Protein AF-A0A4R0I7Q0-F1 (afdb_monomer)

Organism: NCBI:txid1124744

Secondary structure (DSSP, 8-state):
---------------STTHHHHHHHSBPSSSTTSBHHHHHHHHHHHHHHHHHTT--EEE-SSSEEEE-SS---TTPPPEE-HHHHHHHHTS-TTTHHHHHHHHHHTSPPTTPPPPPPS-HHHHEEE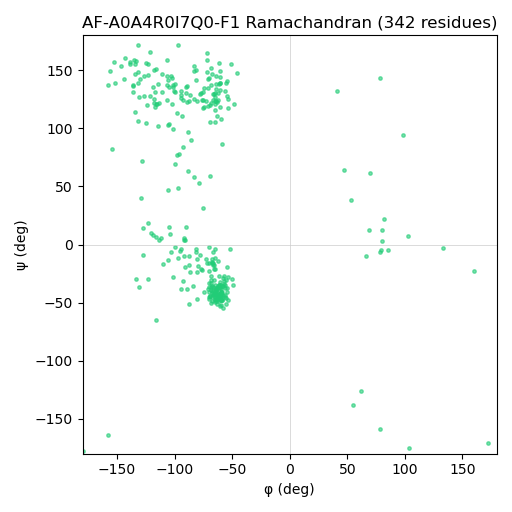EEEEGGGS-HHHHTTS-EEETTEEEEEEEE-SS-EEE---GGGGSS-HHHHHHHHHHHHHH---EEEEEE-TTSS--EEEEEESSTTTGGGGGGHHHIIIIIS---S-TT-EEEE--BTT-EEEEE--STTHHHHHHHHHHHHHHHHHHSSSB--S-EEEEETTEEEE-EE-TTSS-EE---HHHHHHHHHHHHTTS---------PPPPPP------

Radius of gyration: 29.65 Å; Cα contacts (8 Å, |Δi|>4): 522; chains: 1; bounding box: 55×83×150 Å

Structure (mmCIF, N/CA/C/O backbone):
data_AF-A0A4R0I7Q0-F1
#
_entry.id   AF-A0A4R0I7Q0-F1
#
loop_
_atom_site.group_PDB
_atom_site.id
_atom_site.type_symbol
_atom_site.label_atom_id
_atom_site.label_alt_id
_atom_site.label_comp_id
_atom_site.label_asym_id
_atom_site.label_entity_id
_atom_site.label_seq_id
_atom_site.pdbx_PDB_ins_code
_atom_site.Cartn_x
_atom_site.Cartn_y
_atom_site.Cartn_z
_atom_site.occupancy
_atom_site.B_iso_or_equiv
_atom_site.auth_seq_id
_atom_site.auth_comp_id
_atom_site.auth_asym_id
_atom_site.auth_atom_id
_atom_site.pdbx_PDB_model_num
ATOM 1 N N . MET A 1 1 ? -13.751 59.184 -65.723 1.00 34.78 1 MET A N 1
ATOM 2 C CA . MET A 1 1 ? -12.685 58.443 -66.435 1.00 34.78 1 MET A CA 1
ATOM 3 C C . MET A 1 1 ? -11.799 57.798 -65.365 1.00 34.78 1 MET A C 1
ATOM 5 O O . MET A 1 1 ? -11.251 58.547 -64.573 1.00 34.78 1 MET A O 1
ATOM 9 N N . SER A 1 2 ? -12.008 56.510 -65.036 1.00 37.97 2 SER A N 1
ATOM 10 C CA . SER A 1 2 ? -11.089 55.354 -65.264 1.00 37.97 2 SER A CA 1
ATOM 11 C C . SER A 1 2 ? -9.607 55.646 -64.983 1.00 37.97 2 SER A C 1
ATOM 13 O O . SER A 1 2 ? -9.104 56.630 -65.498 1.00 37.97 2 SER A O 1
ATOM 15 N N . ALA A 1 3 ? -8.811 54.859 -64.248 1.00 36.56 3 ALA A N 1
ATOM 16 C CA . ALA A 1 3 ? -8.830 53.453 -63.802 1.00 36.56 3 ALA A CA 1
ATOM 17 C C . ALA A 1 3 ? -8.033 53.366 -62.461 1.00 36.56 3 ALA A C 1
ATOM 19 O O . ALA A 1 3 ? -7.261 54.269 -62.172 1.00 36.56 3 ALA A O 1
ATOM 20 N N . GLY A 1 4 ? -8.161 52.412 -61.532 1.00 36.41 4 GLY A N 1
ATOM 21 C CA . GLY A 1 4 ? -8.200 50.955 -61.657 1.00 36.41 4 GLY A CA 1
ATOM 22 C C . GLY A 1 4 ? -6.818 50.343 -61.346 1.00 36.41 4 GLY A C 1
ATOM 23 O O . GLY A 1 4 ? -5.996 50.227 -62.249 1.00 36.41 4 GLY A O 1
ATOM 24 N N . LYS A 1 5 ? -6.560 49.916 -60.095 1.00 44.19 5 LYS A N 1
ATOM 25 C CA . LYS A 1 5 ? -5.578 48.857 -59.769 1.00 44.19 5 LYS A CA 1
ATOM 26 C C . LYS A 1 5 ? -5.880 48.209 -58.413 1.00 44.19 5 LYS A C 1
ATOM 28 O O . LYS A 1 5 ? -6.255 48.876 -57.458 1.00 44.19 5 LYS A O 1
ATOM 33 N N . SER A 1 6 ? -5.760 46.887 -58.397 1.00 39.38 6 SER A N 1
ATOM 34 C CA . SER A 1 6 ? -6.237 45.939 -57.388 1.00 39.38 6 SER A CA 1
ATOM 35 C C . SER A 1 6 ? -5.064 45.122 -56.819 1.00 39.38 6 SER A C 1
ATOM 37 O O . SER A 1 6 ? -4.026 45.043 -57.478 1.00 39.38 6 SER A O 1
ATOM 39 N N . ARG A 1 7 ? -5.326 44.437 -55.689 1.00 41.78 7 ARG A N 1
ATOM 40 C CA . ARG A 1 7 ? -4.542 43.379 -54.996 1.00 41.78 7 ARG A CA 1
ATOM 41 C C . ARG A 1 7 ? -3.349 43.861 -54.144 1.00 41.78 7 ARG A C 1
ATOM 43 O O . ARG A 1 7 ? -2.685 44.818 -54.497 1.00 41.78 7 ARG A O 1
ATOM 50 N N . ASP A 1 8 ? -3.029 43.271 -52.991 1.00 37.28 8 ASP A N 1
ATOM 51 C CA . ASP A 1 8 ? -3.250 41.884 -52.574 1.00 37.28 8 ASP A CA 1
ATOM 52 C C . ASP A 1 8 ? -3.295 41.729 -51.043 1.00 37.28 8 ASP A C 1
ATOM 54 O O . ASP A 1 8 ? -2.645 42.465 -50.298 1.00 37.28 8 ASP A O 1
ATOM 58 N N . GLY A 1 9 ? -4.071 40.751 -50.577 1.00 43.19 9 GLY A N 1
ATOM 59 C CA . GLY A 1 9 ? -4.228 40.433 -49.163 1.00 43.19 9 GLY A CA 1
ATOM 60 C C . GLY A 1 9 ? -3.093 39.573 -48.610 1.00 43.19 9 GLY A C 1
ATOM 61 O O . GLY A 1 9 ? -2.543 38.727 -49.304 1.00 43.19 9 GLY A O 1
ATOM 62 N N . ARG A 1 10 ? -2.806 39.729 -47.312 1.00 36.38 10 ARG A N 1
ATOM 63 C CA . ARG A 1 10 ? -2.152 38.713 -46.467 1.00 36.38 10 ARG A CA 1
ATOM 64 C C . ARG A 1 10 ? -2.541 38.930 -45.001 1.00 36.38 10 ARG A C 1
ATOM 66 O O . ARG A 1 10 ? -1.808 39.519 -44.216 1.00 36.38 10 ARG A O 1
ATOM 73 N N . ARG A 1 11 ? -3.718 38.426 -44.619 1.00 43.97 11 ARG A N 1
ATOM 74 C CA . ARG A 1 11 ? -4.006 38.039 -43.228 1.00 43.97 11 ARG A CA 1
ATOM 75 C C . ARG A 1 11 ? -3.499 36.605 -43.064 1.00 43.97 11 ARG A C 1
ATOM 77 O O . ARG A 1 11 ? -4.220 35.659 -43.359 1.00 43.97 11 ARG A O 1
ATOM 84 N N . SER A 1 12 ? -2.238 36.440 -42.669 1.00 45.25 12 SER A N 1
ATOM 85 C CA . SER A 1 12 ? -1.717 35.136 -42.257 1.00 45.25 12 SER A CA 1
ATOM 86 C C . SER A 1 12 ? -2.131 34.866 -40.811 1.00 45.25 12 SER A C 1
ATOM 88 O O . SER A 1 12 ? -1.899 35.664 -39.901 1.00 45.25 12 SER A O 1
ATOM 90 N N . GLY A 1 13 ? -2.813 33.740 -40.619 1.00 45.56 13 GLY A N 1
ATOM 91 C CA . GLY A 1 13 ? -3.299 33.285 -39.328 1.00 45.56 13 GLY A CA 1
ATOM 92 C C . GLY A 1 13 ? -2.163 33.006 -38.345 1.00 45.56 13 GLY A C 1
ATOM 93 O O . GLY A 1 13 ? -1.324 32.138 -38.564 1.00 45.56 13 GLY A O 1
ATOM 94 N N . ARG A 1 14 ? -2.199 33.690 -37.201 1.00 44.47 14 ARG A N 1
ATOM 95 C CA . ARG A 1 14 ? -1.570 33.248 -35.950 1.00 44.47 14 ARG A CA 1
ATOM 96 C C . ARG A 1 14 ? -2.650 32.598 -35.085 1.00 44.47 14 ARG A C 1
ATOM 98 O O . ARG A 1 14 ? -3.185 33.225 -34.181 1.00 44.47 14 ARG A O 1
ATOM 105 N N . GLY A 1 15 ? -3.016 31.360 -35.414 1.00 43.44 15 GLY A N 1
ATOM 106 C CA . GLY A 1 15 ? -4.022 30.588 -34.666 1.00 43.44 15 GLY A CA 1
ATOM 107 C C . GLY A 1 15 ? -3.574 29.191 -34.222 1.00 43.44 15 GLY A C 1
ATOM 108 O O . GLY A 1 15 ? -4.279 28.559 -33.447 1.00 43.44 15 GLY A O 1
ATOM 109 N N . GLY A 1 16 ? -2.414 28.699 -34.678 1.00 44.50 16 GLY A N 1
ATOM 110 C CA . GLY A 1 16 ? -2.014 27.297 -34.477 1.00 44.50 16 GLY A CA 1
ATOM 111 C C . GLY A 1 16 ? -1.203 26.989 -33.212 1.00 44.50 16 GLY A C 1
ATOM 112 O O . GLY A 1 16 ? -1.154 25.841 -32.793 1.00 44.50 16 GLY A O 1
ATOM 113 N N . SER A 1 17 ? -0.576 27.983 -32.573 1.00 51.16 17 SER A N 1
ATOM 114 C CA . SER A 1 17 ? 0.423 27.712 -31.520 1.00 51.16 17 SER A CA 1
ATOM 115 C C . SER A 1 17 ? -0.142 27.550 -30.104 1.00 51.16 17 SER A C 1
ATOM 117 O O . SER A 1 17 ? 0.571 27.039 -29.247 1.00 51.16 17 SER A O 1
ATOM 119 N N . ARG A 1 18 ? -1.377 27.991 -29.824 1.00 49.31 18 ARG A N 1
ATOM 120 C CA . ARG A 1 18 ? -1.957 27.876 -28.470 1.00 49.31 18 ARG A CA 1
ATOM 121 C C . ARG A 1 18 ? -2.503 26.474 -28.189 1.00 49.31 18 ARG A C 1
ATOM 123 O O . ARG A 1 18 ? -2.111 25.872 -27.202 1.00 49.31 18 ARG A O 1
ATOM 130 N N . ARG A 1 19 ? -3.270 25.900 -29.124 1.00 51.75 19 ARG A N 1
ATOM 131 C CA . ARG A 1 19 ? -3.904 24.577 -28.951 1.00 51.75 19 ARG A CA 1
ATOM 132 C C . ARG A 1 19 ? -2.916 23.430 -28.710 1.00 51.75 19 ARG A C 1
ATOM 134 O O . ARG A 1 19 ? -3.223 22.521 -27.958 1.00 51.75 19 ARG A O 1
ATOM 141 N N . HIS A 1 20 ? -1.731 23.475 -29.320 1.00 54.41 20 HIS A N 1
ATOM 142 C CA . HIS A 1 20 ? -0.753 22.388 -29.199 1.00 54.41 20 HIS A CA 1
ATOM 143 C C . HIS A 1 20 ? -0.009 22.381 -27.851 1.00 54.41 20 HIS A C 1
ATOM 145 O O . HIS A 1 20 ? 0.535 21.351 -27.456 1.00 54.41 20 HIS A O 1
ATOM 151 N N . ASN A 1 21 ? 0.036 23.527 -27.162 1.00 58.97 21 ASN A N 1
ATOM 152 C CA . ASN A 1 21 ? 0.696 23.661 -25.863 1.00 58.97 21 ASN A CA 1
ATOM 153 C C . ASN A 1 21 ? -0.237 23.213 -24.726 1.00 58.97 21 ASN A C 1
ATOM 155 O O . ASN A 1 21 ? 0.229 22.576 -23.787 1.00 58.97 21 ASN A O 1
ATOM 159 N N . ASP A 1 22 ? -1.543 23.475 -24.864 1.00 64.44 22 ASP A N 1
ATOM 160 C CA . ASP A 1 22 ? -2.564 23.101 -23.876 1.00 64.44 22 ASP A CA 1
ATOM 161 C C . ASP A 1 22 ? -2.675 21.570 -23.721 1.00 64.44 22 ASP A C 1
ATOM 163 O O . ASP A 1 22 ? -2.748 21.055 -22.606 1.00 64.44 22 ASP A O 1
ATOM 167 N N . ASP A 1 23 ? -2.583 20.816 -24.824 1.00 74.00 23 ASP A N 1
ATOM 168 C CA . ASP A 1 23 ? -2.617 19.345 -24.797 1.00 74.00 23 ASP A CA 1
ATOM 169 C C . ASP A 1 23 ? -1.365 18.705 -24.176 1.00 74.00 23 ASP A C 1
ATOM 171 O O . ASP A 1 23 ? -1.414 17.568 -23.711 1.00 74.00 23 ASP A O 1
ATOM 175 N N . ALA A 1 24 ? -0.234 19.412 -24.158 1.00 79.38 24 ALA A N 1
ATOM 176 C CA . ALA A 1 24 ? 1.014 18.901 -23.593 1.00 79.38 24 ALA A CA 1
ATOM 177 C C . ALA A 1 24 ? 1.050 19.025 -22.058 1.00 79.38 24 ALA A C 1
ATOM 179 O O . ALA A 1 24 ? 1.777 18.282 -21.390 1.00 79.38 24 ALA A O 1
ATOM 180 N N . ASP A 1 25 ? 0.262 19.946 -21.501 1.00 88.38 25 ASP A N 1
ATOM 181 C CA . ASP A 1 25 ? 0.220 20.237 -20.067 1.00 88.38 25 ASP A CA 1
ATOM 182 C C . ASP A 1 25 ? -0.974 19.568 -19.362 1.00 88.38 25 ASP A C 1
ATOM 184 O O . ASP A 1 25 ? -1.078 19.621 -18.138 1.00 88.38 25 ASP A O 1
ATOM 188 N N . ARG A 1 26 ? -1.830 18.855 -20.107 1.00 91.44 26 ARG A N 1
ATOM 189 C CA . ARG A 1 26 ? -2.876 17.999 -19.531 1.00 91.44 26 ARG A CA 1
ATOM 190 C C . ARG A 1 26 ? -2.276 16.772 -18.817 1.00 91.44 26 ARG A C 1
ATOM 192 O O . ARG A 1 26 ? -1.217 16.290 -19.240 1.00 91.44 26 ARG A O 1
ATOM 199 N N . PRO A 1 27 ? -2.950 16.216 -17.792 1.00 91.19 27 PRO A N 1
ATOM 200 C CA . PRO A 1 27 ? -2.540 14.968 -17.147 1.00 91.19 27 PRO A CA 1
ATOM 201 C C . PRO A 1 27 ? -2.400 13.810 -18.147 1.00 91.19 27 PRO A C 1
ATOM 203 O O . PRO A 1 27 ? -3.225 13.651 -19.049 1.00 91.19 27 PRO A O 1
ATOM 206 N N . HIS A 1 28 ? -1.357 12.993 -17.997 1.00 91.88 28 HIS A N 1
ATOM 207 C CA . HIS A 1 28 ? -1.196 11.768 -18.774 1.00 91.88 28 HIS A CA 1
ATOM 208 C C . HIS A 1 28 ? -2.233 10.732 -18.307 1.00 91.88 28 HIS A C 1
ATOM 210 O O . HIS A 1 28 ? -2.362 10.525 -17.101 1.00 91.88 28 HIS A O 1
ATOM 216 N N . PRO A 1 29 ? -2.938 10.032 -19.216 1.00 87.25 29 PRO A N 1
ATOM 217 C CA . PRO A 1 29 ? -4.042 9.139 -18.846 1.00 87.25 29 PRO A CA 1
ATOM 218 C C . PRO A 1 29 ? -3.621 7.924 -18.005 1.00 87.25 29 PRO A C 1
ATOM 220 O O . PRO A 1 29 ? -4.458 7.337 -17.332 1.00 87.25 29 PRO A O 1
ATOM 223 N N . VAL A 1 30 ? -2.338 7.543 -18.050 1.00 87.81 30 VAL A N 1
ATOM 224 C CA . VAL A 1 30 ? -1.816 6.336 -17.372 1.00 87.81 30 VAL A CA 1
ATOM 225 C C . VAL A 1 30 ? -0.674 6.621 -16.391 1.00 87.81 30 VAL A C 1
ATOM 227 O O . VAL A 1 30 ? -0.504 5.923 -15.400 1.00 87.81 30 VAL A O 1
ATOM 230 N N . LEU A 1 31 ? 0.124 7.660 -16.646 1.00 89.62 31 LEU A N 1
ATOM 231 C CA . LEU A 1 31 ? 1.366 7.934 -15.911 1.00 89.62 31 LEU A CA 1
ATOM 232 C C . LEU A 1 31 ? 1.135 9.115 -14.977 1.00 89.62 31 LEU A C 1
ATOM 234 O O . LEU A 1 31 ? 1.906 10.072 -14.945 1.00 89.62 31 LEU A O 1
ATOM 238 N N . THR A 1 32 ? 0.017 9.063 -14.261 1.00 88.12 32 THR A N 1
ATOM 239 C CA . THR A 1 32 ? -0.317 10.060 -13.254 1.00 88.12 32 THR A CA 1
ATOM 240 C C . THR A 1 32 ? 0.718 10.014 -12.120 1.00 88.12 32 THR A C 1
ATOM 242 O O . THR A 1 32 ? 1.274 8.949 -11.828 1.00 88.12 32 THR A O 1
ATOM 245 N N . PRO A 1 33 ? 1.052 11.170 -11.518 1.00 90.06 33 PRO A N 1
ATOM 246 C CA . PRO A 1 33 ? 0.450 12.498 -11.707 1.00 90.06 33 PRO A CA 1
ATOM 247 C C . PRO A 1 33 ? 1.102 13.355 -12.819 1.00 90.06 33 PRO A C 1
ATOM 249 O O . PRO A 1 33 ? 0.895 14.566 -12.864 1.00 90.06 33 PRO A O 1
ATOM 252 N N . LEU A 1 34 ? 1.913 12.779 -13.714 1.00 93.12 34 LEU A N 1
ATOM 253 C CA . LEU A 1 34 ? 2.633 13.555 -14.730 1.00 93.12 34 LEU A CA 1
ATOM 254 C C . LEU A 1 34 ? 1.709 14.100 -15.825 1.00 93.12 34 LEU A C 1
ATOM 256 O O . LEU A 1 34 ? 0.744 13.452 -16.226 1.00 93.12 34 LEU A O 1
ATOM 260 N N . THR A 1 35 ? 2.057 15.260 -16.385 1.00 94.75 35 THR A N 1
ATOM 261 C CA . THR A 1 35 ? 1.480 15.742 -17.650 1.00 94.75 35 THR A CA 1
ATOM 262 C C . THR A 1 35 ? 1.987 14.931 -18.843 1.00 94.75 35 THR A C 1
ATOM 264 O O . THR A 1 35 ? 3.016 14.259 -18.750 1.00 94.75 35 THR A O 1
ATOM 267 N N . VAL A 1 36 ? 1.331 15.034 -20.003 1.00 93.88 36 VAL A N 1
ATOM 268 C CA . VAL A 1 36 ? 1.789 14.380 -21.247 1.00 93.88 36 VAL A CA 1
ATOM 269 C C . VAL A 1 36 ? 3.247 14.739 -21.566 1.00 93.88 36 VAL A C 1
ATOM 271 O O . VAL A 1 36 ? 4.080 13.858 -21.761 1.00 93.88 36 VAL A O 1
ATOM 274 N N . ARG A 1 37 ? 3.611 16.025 -21.499 1.00 94.38 37 ARG A N 1
ATOM 275 C CA . ARG A 1 37 ? 4.988 16.495 -21.744 1.00 94.38 37 ARG A CA 1
ATOM 276 C C . ARG A 1 37 ? 6.000 15.920 -20.752 1.00 94.38 37 ARG A C 1
ATOM 278 O O . ARG A 1 37 ? 7.163 15.684 -21.096 1.00 94.38 37 ARG A O 1
ATOM 285 N N . GLN A 1 38 ? 5.594 15.784 -19.493 1.00 95.19 38 GLN A N 1
ATOM 286 C CA . GLN A 1 38 ? 6.419 15.207 -18.438 1.00 95.19 38 GLN A CA 1
ATOM 287 C C . GLN A 1 38 ? 6.605 13.700 -18.649 1.00 95.19 38 GLN A C 1
ATOM 289 O O . GLN A 1 38 ? 7.741 13.227 -18.593 1.00 95.19 38 GLN A O 1
ATOM 294 N N . ALA A 1 39 ? 5.529 12.980 -18.968 1.00 95.12 39 ALA A N 1
ATOM 295 C CA . ALA A 1 39 ? 5.546 11.558 -19.289 1.00 95.12 39 ALA A CA 1
ATOM 296 C C . ALA A 1 39 ? 6.448 11.261 -20.497 1.00 95.12 39 ALA A C 1
ATOM 298 O O . ALA A 1 39 ? 7.352 10.438 -20.384 1.00 95.12 39 ALA A O 1
ATOM 299 N N . ASP A 1 40 ? 6.326 12.013 -21.594 1.00 94.81 40 ASP A N 1
ATOM 300 C CA . ASP A 1 40 ? 7.185 11.863 -22.779 1.00 94.81 40 ASP A CA 1
ATOM 301 C C . ASP A 1 40 ? 8.677 12.001 -22.447 1.00 94.81 40 ASP A C 1
ATOM 303 O O . ASP A 1 40 ? 9.543 11.326 -23.009 1.00 94.81 40 ASP A O 1
ATOM 307 N N . ARG A 1 41 ? 9.009 12.915 -21.529 1.00 95.31 41 ARG A N 1
ATOM 308 C CA . ARG A 1 41 ? 10.387 13.092 -21.064 1.00 95.31 41 ARG A CA 1
ATOM 309 C C . ARG A 1 41 ? 10.843 11.905 -20.225 1.00 95.31 41 ARG A C 1
ATOM 311 O O . ARG A 1 41 ? 11.978 11.468 -20.406 1.00 95.31 41 ARG A O 1
ATOM 318 N N . LEU A 1 42 ? 10.002 11.435 -19.306 1.00 96.44 42 LEU A N 1
ATOM 319 C CA . LEU A 1 42 ? 10.297 10.266 -18.485 1.00 96.44 42 LEU A CA 1
ATOM 320 C C . LEU A 1 42 ? 10.540 9.038 -19.365 1.00 96.44 42 LEU A C 1
ATOM 322 O O . LEU A 1 42 ? 11.561 8.381 -19.195 1.00 96.44 42 LEU A O 1
ATOM 326 N N . VAL A 1 43 ? 9.662 8.792 -20.340 1.00 95.94 43 VAL A N 1
ATOM 327 C CA . VAL A 1 43 ? 9.773 7.689 -21.301 1.00 95.94 43 VAL A CA 1
ATOM 328 C C . VAL A 1 43 ? 11.110 7.739 -22.035 1.00 95.94 43 VAL A C 1
ATOM 330 O O . VAL A 1 43 ? 11.856 6.768 -21.990 1.00 95.94 43 VAL A O 1
ATOM 333 N 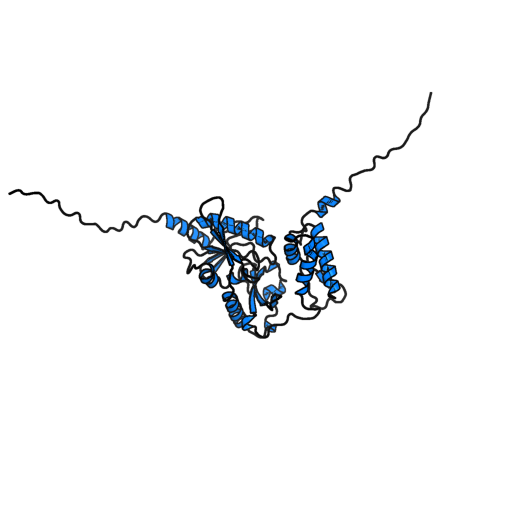N . ARG A 1 44 ? 11.488 8.891 -22.609 1.00 96.00 44 ARG A N 1
ATOM 334 C CA . ARG A 1 44 ? 12.787 9.029 -23.295 1.00 96.00 44 ARG A CA 1
ATOM 335 C C . ARG A 1 44 ? 13.985 8.758 -22.383 1.00 96.00 44 ARG A C 1
ATOM 337 O O . ARG A 1 44 ? 14.974 8.184 -22.829 1.00 96.00 44 ARG A O 1
ATOM 344 N N . LEU A 1 45 ? 13.928 9.195 -21.122 1.00 96.56 45 LEU A N 1
ATOM 345 C CA . LEU A 1 45 ? 14.988 8.906 -20.151 1.00 96.56 45 LEU A CA 1
ATOM 346 C C . LEU A 1 45 ? 15.045 7.413 -19.820 1.00 96.56 45 LEU A C 1
ATOM 348 O O . LEU A 1 45 ? 16.135 6.851 -19.764 1.00 96.56 45 LEU A O 1
ATOM 352 N N . ALA A 1 46 ? 13.888 6.788 -19.612 1.00 95.25 46 ALA A N 1
ATOM 353 C CA . ALA A 1 46 ? 13.777 5.377 -19.283 1.00 95.25 46 ALA A CA 1
ATOM 354 C C . ALA A 1 46 ? 14.294 4.499 -20.432 1.00 95.25 46 ALA A C 1
ATOM 356 O O . ALA A 1 46 ? 15.159 3.662 -20.198 1.00 95.25 46 ALA A O 1
ATOM 357 N N . GLU A 1 47 ? 13.865 4.760 -21.670 1.00 94.69 47 GLU A N 1
ATOM 358 C CA . GLU A 1 47 ? 14.333 4.053 -22.871 1.00 94.69 47 GLU A CA 1
ATOM 359 C C . GLU A 1 47 ? 15.848 4.178 -23.079 1.00 94.69 47 GLU A C 1
ATOM 361 O O . GLU A 1 47 ? 16.506 3.195 -23.414 1.00 94.69 47 GLU A O 1
ATOM 366 N N . ALA A 1 48 ? 16.422 5.361 -22.837 1.00 94.62 48 ALA A N 1
ATOM 367 C CA . ALA A 1 48 ? 17.869 5.549 -22.915 1.00 94.62 48 ALA A CA 1
ATOM 368 C C . ALA A 1 48 ? 18.613 4.707 -21.863 1.00 94.62 48 ALA A C 1
ATOM 370 O O . ALA A 1 48 ? 19.575 4.022 -22.197 1.00 94.62 48 ALA A O 1
ATOM 371 N N . VAL A 1 49 ? 18.148 4.711 -20.609 1.00 94.06 49 VAL A N 1
ATOM 372 C CA . VAL A 1 49 ? 18.792 3.972 -19.508 1.00 94.06 49 VAL A CA 1
ATOM 373 C C . VAL A 1 49 ? 18.689 2.458 -19.694 1.00 94.06 49 VAL A C 1
ATOM 375 O O . VAL A 1 49 ? 19.668 1.750 -19.464 1.00 94.06 49 VAL A O 1
ATOM 378 N N . VAL A 1 50 ? 17.537 1.933 -20.120 1.00 90.38 50 VAL A N 1
ATOM 379 C CA . VAL A 1 50 ? 17.397 0.487 -20.367 1.00 90.38 50 VAL A CA 1
ATOM 380 C C . VAL A 1 50 ? 18.231 0.043 -21.571 1.00 90.38 50 VAL A C 1
ATOM 382 O O . VAL A 1 50 ? 18.854 -1.015 -21.507 1.00 90.38 50 VAL A O 1
ATOM 385 N N . ALA A 1 51 ? 18.336 0.873 -22.618 1.00 90.19 51 ALA A N 1
ATOM 386 C CA . ALA A 1 51 ? 19.196 0.601 -23.768 1.00 90.19 51 ALA A CA 1
ATOM 387 C C . ALA A 1 51 ? 20.689 0.607 -23.393 1.00 90.19 51 ALA A C 1
ATOM 389 O O . ALA A 1 51 ? 21.412 -0.302 -23.792 1.00 90.19 51 ALA A O 1
ATOM 390 N N . GLU A 1 52 ? 21.141 1.568 -22.575 1.00 90.94 52 GLU A N 1
ATOM 391 C CA . GLU A 1 52 ? 22.507 1.601 -22.017 1.00 90.94 52 GLU A CA 1
ATOM 392 C C . GLU A 1 52 ? 22.825 0.329 -21.199 1.00 90.94 52 GLU A C 1
ATOM 394 O O . GLU A 1 52 ? 23.974 -0.105 -21.150 1.00 90.94 52 GLU A O 1
ATOM 399 N N . ARG A 1 53 ? 21.808 -0.304 -20.597 1.00 87.25 53 ARG A N 1
ATOM 400 C CA . ARG A 1 53 ? 21.925 -1.562 -19.835 1.00 87.25 53 ARG A CA 1
ATOM 401 C C . ARG A 1 53 ? 21.692 -2.830 -20.669 1.00 87.25 53 ARG A C 1
ATOM 403 O O . ARG A 1 53 ? 21.659 -3.918 -20.103 1.00 87.25 53 ARG A O 1
ATOM 410 N N . GLY A 1 54 ? 21.529 -2.708 -21.987 1.00 86.38 54 GLY A N 1
ATOM 411 C CA . GLY A 1 54 ? 21.375 -3.846 -22.900 1.00 86.38 54 GLY A CA 1
ATOM 412 C C . GLY A 1 54 ? 19.971 -4.457 -22.959 1.00 86.38 54 GLY A C 1
ATOM 413 O O . GLY A 1 54 ? 19.805 -5.534 -23.524 1.00 86.38 54 GLY A O 1
ATOM 414 N N . PHE A 1 55 ? 18.950 -3.793 -22.411 1.00 84.38 55 PHE A N 1
ATOM 415 C CA . PHE A 1 55 ? 17.564 -4.253 -22.503 1.00 84.38 55 PHE A CA 1
ATOM 416 C C . PHE A 1 55 ? 16.894 -3.731 -23.788 1.00 84.38 55 PHE A C 1
ATOM 418 O O . PHE A 1 55 ? 16.805 -2.512 -23.979 1.00 84.38 55 PHE A O 1
ATOM 425 N N . PRO A 1 56 ? 16.350 -4.606 -24.655 1.00 85.00 56 PRO A N 1
ATOM 426 C CA . PRO A 1 56 ? 15.651 -4.207 -25.876 1.00 85.00 56 PRO A CA 1
ATOM 427 C C . PRO A 1 56 ? 14.187 -3.834 -25.583 1.00 85.00 56 PRO A C 1
ATOM 429 O O . PRO A 1 56 ? 13.263 -4.449 -26.117 1.00 85.00 56 PRO A O 1
ATOM 432 N N . LEU A 1 57 ? 13.968 -2.854 -24.699 1.00 88.31 57 LEU A N 1
ATOM 433 C CA . LEU A 1 57 ? 12.628 -2.427 -24.287 1.00 88.31 57 LEU A CA 1
ATOM 434 C C . LEU A 1 57 ? 12.214 -1.105 -24.956 1.00 88.31 57 LEU A C 1
ATOM 436 O O . LEU A 1 57 ? 13.040 -0.206 -25.162 1.00 88.31 57 LEU A O 1
ATOM 440 N N . ARG A 1 58 ? 10.922 -0.971 -25.265 1.00 90.62 58 ARG A N 1
ATOM 441 C CA . ARG A 1 58 ? 10.280 0.263 -25.745 1.00 90.62 58 ARG A CA 1
ATOM 442 C C . ARG A 1 58 ? 8.973 0.515 -25.025 1.00 90.62 58 ARG A C 1
ATOM 444 O O . ARG A 1 58 ? 8.343 -0.414 -24.530 1.00 90.62 58 ARG A O 1
ATOM 451 N N . TYR A 1 59 ? 8.577 1.778 -24.977 1.00 91.25 59 TYR A N 1
ATOM 452 C CA . TYR A 1 59 ? 7.313 2.165 -24.374 1.00 91.25 59 TYR A CA 1
ATOM 453 C C . TYR A 1 59 ? 6.119 1.634 -25.170 1.00 91.25 59 TYR A C 1
ATOM 455 O O . TYR A 1 59 ? 6.033 1.820 -26.382 1.00 91.25 59 TYR A O 1
ATOM 463 N N . ASP A 1 60 ? 5.190 0.991 -24.470 1.00 87.56 60 ASP A N 1
ATOM 464 C CA . ASP A 1 60 ? 3.985 0.380 -25.038 1.00 87.56 60 ASP A CA 1
ATOM 465 C C . ASP A 1 60 ? 2.838 1.379 -25.281 1.00 87.56 60 ASP A C 1
ATOM 467 O O . ASP A 1 60 ? 1.807 1.019 -25.844 1.00 87.56 60 ASP A O 1
ATOM 471 N N . GLY A 1 61 ? 2.991 2.635 -24.845 1.00 85.56 61 GLY A N 1
ATOM 472 C CA . GLY A 1 61 ? 1.918 3.635 -24.869 1.00 85.56 61 GLY A CA 1
ATOM 473 C C . GLY A 1 61 ? 0.899 3.489 -23.731 1.00 85.56 61 GLY A C 1
ATOM 474 O O . GLY A 1 61 ? 0.046 4.360 -23.564 1.00 85.56 61 GLY A O 1
ATOM 475 N N . ALA A 1 62 ? 1.009 2.429 -22.933 1.00 83.31 62 ALA A N 1
ATOM 476 C CA . ALA A 1 62 ? 0.070 2.001 -21.901 1.00 83.31 62 ALA A CA 1
ATOM 477 C C . ALA A 1 62 ? 0.719 1.892 -20.507 1.00 83.31 62 ALA A C 1
ATOM 479 O O . ALA A 1 62 ? 0.142 1.308 -19.594 1.00 83.31 62 ALA A O 1
ATOM 480 N N . GLY A 1 63 ? 1.879 2.526 -20.311 1.00 84.75 63 GLY A N 1
ATOM 481 C CA . GLY A 1 63 ? 2.479 2.731 -18.994 1.00 84.75 63 GLY A CA 1
ATOM 482 C C . GLY A 1 63 ? 3.648 1.808 -18.649 1.00 84.75 63 GLY A C 1
ATOM 483 O O . GLY A 1 63 ? 4.126 1.872 -17.514 1.00 84.75 63 GLY A O 1
ATOM 484 N N . ALA A 1 64 ? 4.149 1.002 -19.587 1.00 87.44 64 ALA A N 1
ATOM 485 C CA . ALA A 1 64 ? 5.284 0.112 -19.361 1.00 87.44 64 ALA A CA 1
ATOM 486 C C . ALA A 1 64 ? 6.308 0.143 -20.506 1.00 87.44 64 ALA A C 1
ATOM 488 O O . ALA A 1 64 ? 6.025 0.531 -21.638 1.00 87.44 64 ALA A O 1
ATOM 489 N N . LEU A 1 65 ? 7.537 -0.269 -20.195 1.00 87.50 65 LEU A N 1
ATOM 490 C CA . LEU A 1 65 ? 8.522 -0.646 -21.201 1.00 87.50 65 LEU A CA 1
ATOM 491 C C . LEU A 1 65 ? 8.429 -2.156 -21.441 1.00 87.50 65 LEU A C 1
ATOM 493 O O . LEU A 1 65 ? 8.565 -2.936 -20.498 1.00 87.50 65 LEU A O 1
ATOM 497 N N . VAL A 1 66 ? 8.221 -2.555 -22.693 1.00 86.44 66 VAL A N 1
ATOM 498 C CA . VAL A 1 66 ? 8.043 -3.947 -23.126 1.00 86.44 66 VAL A CA 1
ATOM 499 C C . VAL A 1 66 ? 9.076 -4.327 -24.181 1.00 86.44 66 VAL A C 1
ATOM 501 O O . VAL A 1 66 ? 9.613 -3.468 -24.881 1.00 86.44 66 VAL A O 1
ATOM 504 N N . ALA A 1 67 ? 9.372 -5.619 -24.291 1.00 83.00 67 ALA A N 1
ATOM 505 C CA . ALA A 1 67 ? 10.332 -6.143 -25.255 1.00 83.00 67 ALA A CA 1
ATOM 506 C C . ALA A 1 67 ? 9.911 -5.873 -26.702 1.00 83.00 67 ALA A C 1
ATOM 508 O O . ALA A 1 67 ? 8.751 -6.065 -27.064 1.00 83.00 67 ALA A O 1
ATOM 509 N N . THR A 1 68 ? 10.866 -5.482 -27.545 1.00 74.12 68 THR A N 1
ATOM 510 C CA . THR A 1 68 ? 10.648 -5.330 -28.991 1.00 74.12 68 THR A CA 1
ATOM 511 C C . THR A 1 68 ? 11.304 -6.444 -29.805 1.00 74.12 68 THR A C 1
ATOM 513 O O . THR A 1 68 ? 12.471 -6.756 -29.577 1.00 74.12 68 THR A O 1
ATOM 516 N N . GLY A 1 69 ? 10.582 -6.964 -30.807 1.00 63.72 69 GLY A N 1
ATOM 517 C CA . GLY A 1 69 ? 11.061 -7.947 -31.795 1.00 63.72 69 GLY A CA 1
ATOM 518 C C . GLY A 1 69 ? 10.581 -9.387 -31.554 1.00 63.72 69 GLY A C 1
ATOM 519 O O . GLY A 1 69 ? 9.820 -9.642 -30.624 1.00 63.72 69 GLY A O 1
ATOM 520 N N . ASP A 1 70 ? 11.073 -10.330 -32.372 1.00 51.12 70 ASP A N 1
ATOM 521 C CA . ASP A 1 70 ? 10.806 -11.785 -32.270 1.00 51.12 70 ASP A CA 1
ATOM 522 C C . ASP A 1 70 ? 11.367 -12.421 -30.983 1.00 51.12 70 ASP A C 1
ATOM 524 O O . ASP A 1 70 ? 11.130 -13.589 -30.685 1.00 51.12 70 ASP A O 1
ATOM 528 N N . CYS A 1 71 ? 12.069 -11.632 -30.168 1.00 46.47 71 CYS A N 1
ATOM 529 C CA . CYS A 1 71 ? 12.511 -11.980 -28.825 1.00 46.47 71 CYS A CA 1
ATOM 530 C C . CYS A 1 71 ? 11.369 -11.937 -27.796 1.00 46.47 71 CYS A C 1
ATOM 532 O O . CYS A 1 71 ? 11.634 -11.671 -26.625 1.00 46.47 71 CYS A O 1
ATOM 534 N N . GLN A 1 72 ? 10.118 -12.228 -28.186 1.00 45.47 72 GLN A N 1
ATOM 535 C CA . GLN A 1 72 ? 9.054 -12.594 -27.242 1.00 45.47 72 GLN A CA 1
ATOM 536 C C . GLN A 1 72 ? 9.351 -13.975 -26.642 1.00 45.47 72 GLN A C 1
ATOM 538 O O . GLN A 1 72 ? 8.592 -14.935 -26.760 1.00 45.47 72 GLN A O 1
ATOM 543 N N . VAL A 1 73 ? 10.505 -14.087 -25.991 1.00 45.69 73 VAL A N 1
ATOM 544 C CA . VAL 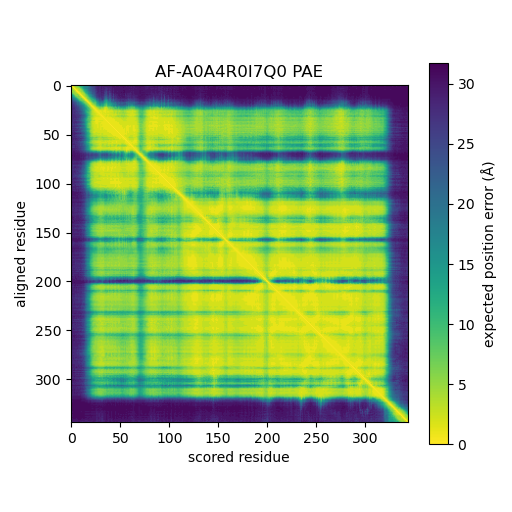A 1 73 ? 10.748 -15.132 -25.015 1.00 45.69 73 VAL A CA 1
ATOM 545 C C . VAL A 1 73 ? 9.728 -14.878 -23.914 1.00 45.69 73 VAL A C 1
ATOM 547 O O . VAL A 1 73 ? 9.595 -13.741 -23.452 1.00 45.69 73 VAL A O 1
ATOM 550 N N . LYS A 1 74 ? 9.007 -15.933 -23.524 1.00 45.00 74 LYS A N 1
ATOM 551 C CA . LYS A 1 74 ? 7.895 -15.943 -22.556 1.00 45.00 74 LYS A CA 1
ATOM 552 C C . LYS A 1 74 ? 8.184 -15.290 -21.190 1.00 45.00 74 LYS A C 1
ATOM 554 O O . LYS A 1 74 ? 7.258 -15.152 -20.407 1.00 45.00 74 LYS A O 1
ATOM 559 N N . ASP A 1 75 ? 9.414 -14.837 -20.957 1.00 52.81 75 ASP A N 1
ATOM 560 C CA . ASP A 1 75 ? 9.917 -14.294 -19.697 1.00 52.81 75 ASP A CA 1
ATOM 561 C C . ASP A 1 75 ? 10.572 -12.904 -19.844 1.00 52.81 75 ASP A C 1
ATOM 563 O O . ASP A 1 75 ? 11.303 -12.470 -18.953 1.00 52.81 75 ASP A O 1
ATOM 567 N N . THR A 1 76 ? 10.388 -12.190 -20.966 1.00 54.19 76 THR A N 1
ATOM 568 C CA . THR A 1 76 ? 11.046 -10.878 -21.114 1.00 54.19 76 THR A CA 1
ATOM 569 C C . THR A 1 76 ? 10.387 -9.849 -20.187 1.00 54.19 76 THR A C 1
ATOM 571 O O . THR A 1 76 ? 9.192 -9.585 -20.336 1.00 54.19 76 THR A O 1
ATOM 574 N N . PRO A 1 77 ? 11.129 -9.250 -19.237 1.00 60.78 77 PRO A N 1
ATOM 575 C CA . PRO A 1 77 ? 10.533 -8.447 -18.179 1.00 60.78 77 PRO A CA 1
ATOM 576 C C . PRO A 1 77 ? 9.888 -7.177 -18.741 1.00 60.78 77 PRO A C 1
ATOM 578 O O . PRO A 1 77 ? 10.550 -6.365 -19.387 1.00 60.78 77 PRO A O 1
ATOM 581 N N . SER A 1 78 ? 8.602 -6.978 -18.448 1.00 71.06 78 SER A N 1
ATOM 582 C CA . SER A 1 78 ? 7.955 -5.675 -18.585 1.00 71.06 78 SER A CA 1
ATOM 583 C C . SER A 1 78 ? 8.346 -4.789 -17.405 1.00 71.06 78 SER A C 1
ATOM 585 O O . SER A 1 78 ? 8.203 -5.198 -16.250 1.00 71.06 78 SER A O 1
ATOM 587 N N . ALA A 1 79 ? 8.796 -3.564 -17.668 1.00 78.56 79 ALA A N 1
ATOM 588 C CA . ALA A 1 79 ? 9.109 -2.599 -16.619 1.00 78.56 79 ALA A CA 1
ATOM 589 C C . ALA A 1 79 ? 8.026 -1.517 -16.547 1.00 78.56 79 ALA A C 1
ATOM 591 O O . ALA A 1 79 ? 7.976 -0.609 -17.379 1.00 78.56 79 ALA A O 1
ATOM 592 N N . GLY A 1 80 ? 7.146 -1.616 -15.549 1.00 83.50 80 GLY A N 1
ATOM 593 C CA . GLY A 1 80 ? 6.084 -0.637 -15.322 1.00 83.50 80 GLY A CA 1
ATOM 594 C C . GLY A 1 80 ? 6.638 0.733 -14.918 1.00 83.50 80 GLY A C 1
ATOM 595 O O . GLY A 1 80 ? 7.416 0.848 -13.972 1.00 83.50 80 GLY A O 1
ATOM 596 N N . LEU A 1 81 ? 6.198 1.793 -15.596 1.00 89.62 81 LEU A N 1
ATOM 597 C CA . LEU A 1 81 ? 6.666 3.163 -15.363 1.00 89.62 81 LEU A CA 1
ATOM 598 C C . LEU A 1 81 ? 5.819 3.934 -14.346 1.00 89.62 81 LEU A C 1
ATOM 600 O O . LEU A 1 81 ? 6.233 5.005 -13.914 1.00 89.62 81 LEU A O 1
ATOM 604 N N . ALA A 1 82 ? 4.665 3.412 -13.922 1.00 88.38 82 ALA A N 1
ATOM 605 C CA . ALA A 1 82 ? 3.751 4.124 -13.024 1.00 88.38 82 ALA A CA 1
ATOM 606 C C . ALA A 1 82 ? 4.394 4.499 -11.673 1.00 88.38 82 ALA A C 1
ATOM 608 O O . ALA A 1 82 ? 4.231 5.616 -11.188 1.00 88.38 82 ALA A O 1
ATOM 609 N N . ASN A 1 83 ? 5.176 3.596 -11.071 1.00 87.81 83 ASN A N 1
ATOM 610 C CA . ASN A 1 83 ? 5.900 3.906 -9.833 1.00 87.81 83 ASN A CA 1
ATOM 611 C C . ASN A 1 83 ? 6.991 4.950 -10.064 1.00 87.81 83 ASN A C 1
ATOM 613 O O . ASN A 1 83 ? 7.144 5.861 -9.257 1.00 87.81 83 ASN A O 1
ATOM 617 N N . LEU A 1 84 ? 7.708 4.849 -11.184 1.00 90.62 84 LEU A N 1
ATOM 618 C CA . LEU A 1 84 ? 8.742 5.811 -11.537 1.00 90.62 84 LEU A CA 1
ATOM 619 C C . LEU A 1 84 ? 8.146 7.197 -11.823 1.00 90.62 84 LEU A C 1
ATOM 621 O O . LEU A 1 84 ? 8.735 8.194 -11.419 1.00 90.62 84 LEU A O 1
ATOM 625 N N . ALA A 1 85 ? 6.963 7.268 -12.441 1.00 92.69 85 ALA A N 1
ATOM 626 C CA . ALA A 1 85 ? 6.222 8.505 -12.679 1.00 92.69 85 ALA A CA 1
ATOM 627 C C . ALA A 1 85 ? 5.878 9.231 -11.370 1.00 92.69 85 ALA A C 1
ATOM 629 O O . ALA A 1 85 ? 6.172 10.420 -11.241 1.00 92.69 85 ALA A O 1
ATOM 630 N N . ARG A 1 86 ? 5.355 8.498 -10.380 1.00 92.38 86 ARG A N 1
ATOM 631 C CA . ARG A 1 86 ? 5.111 9.005 -9.019 1.00 92.38 86 ARG A CA 1
ATOM 632 C C . ARG A 1 86 ? 6.392 9.401 -8.289 1.00 92.38 86 ARG A C 1
ATOM 634 O O . ARG A 1 86 ? 6.427 10.400 -7.589 1.00 92.38 86 ARG A O 1
ATOM 641 N N . THR A 1 87 ? 7.482 8.656 -8.475 1.00 91.56 87 THR A N 1
ATOM 642 C CA . THR A 1 87 ? 8.772 9.029 -7.879 1.00 91.56 87 THR A CA 1
ATOM 643 C C . THR A 1 87 ? 9.295 10.342 -8.455 1.00 91.56 87 THR A C 1
ATOM 645 O O . THR A 1 87 ? 9.709 11.215 -7.702 1.00 91.56 87 THR A O 1
ATOM 648 N N . VAL A 1 88 ? 9.296 10.511 -9.782 1.00 94.50 88 VAL A N 1
ATOM 649 C CA . VAL A 1 88 ? 9.884 11.708 -10.403 1.00 94.50 88 VAL A CA 1
ATOM 650 C C . VAL A 1 88 ? 8.991 12.944 -10.303 1.00 94.50 88 VAL A C 1
ATOM 652 O O . VAL A 1 88 ? 9.516 14.054 -10.394 1.00 94.50 88 VAL A O 1
ATOM 655 N N . SER A 1 89 ? 7.678 12.793 -10.095 1.00 92.81 89 SER A N 1
ATOM 656 C CA . SER A 1 89 ? 6.762 13.931 -9.934 1.00 92.81 89 SER A CA 1
ATOM 657 C C . SER A 1 89 ? 7.112 14.796 -8.720 1.00 92.81 89 SER A C 1
ATOM 659 O O . SER A 1 89 ? 7.014 16.019 -8.804 1.00 92.81 89 SER A O 1
ATOM 661 N N . GLY A 1 90 ? 7.593 14.179 -7.637 1.00 89.62 90 GLY A N 1
ATOM 662 C CA . GLY A 1 90 ? 8.053 14.870 -6.429 1.00 89.62 90 GLY A CA 1
ATOM 663 C C . GLY A 1 90 ? 9.482 15.419 -6.505 1.00 89.62 90 GLY A C 1
ATOM 664 O O . GLY A 1 90 ? 9.937 16.063 -5.563 1.00 89.62 90 GLY A O 1
ATOM 665 N N . LEU A 1 91 ? 10.216 15.177 -7.598 1.00 92.88 91 LEU A N 1
ATOM 666 C CA . LEU A 1 91 ? 11.632 15.536 -7.709 1.00 92.88 91 LEU A CA 1
ATOM 667 C C . LEU A 1 91 ? 11.870 16.746 -8.623 1.00 92.88 91 LEU A C 1
ATOM 669 O O . LEU A 1 91 ? 11.255 16.857 -9.693 1.00 92.88 91 LEU A O 1
ATOM 673 N N . PRO A 1 92 ? 12.862 17.604 -8.302 1.00 93.62 92 PRO A N 1
ATOM 674 C CA . PRO A 1 92 ? 13.366 18.596 -9.239 1.00 93.62 92 PRO A CA 1
ATOM 675 C C . PRO A 1 92 ? 13.796 17.947 -10.556 1.00 93.62 92 PRO A C 1
ATOM 677 O O . PRO A 1 92 ? 14.428 16.888 -10.585 1.00 93.62 92 PRO A O 1
ATOM 680 N N . ARG A 1 93 ? 13.513 18.618 -11.675 1.00 91.94 93 ARG A N 1
ATOM 681 C CA . ARG A 1 93 ? 13.719 18.070 -13.031 1.00 91.94 93 ARG A CA 1
ATOM 682 C C . ARG A 1 93 ? 15.157 17.634 -13.314 1.00 91.94 93 ARG A C 1
ATOM 684 O O . ARG A 1 93 ? 15.374 16.776 -14.169 1.00 91.94 93 ARG A O 1
ATOM 691 N N . GLN A 1 94 ? 16.136 18.237 -12.643 1.00 94.44 94 GLN A N 1
ATOM 692 C CA . GLN A 1 94 ? 17.550 17.885 -12.773 1.00 94.44 94 GLN A CA 1
ATOM 693 C C . GLN A 1 94 ? 17.859 16.498 -12.187 1.00 94.44 94 GLN A C 1
ATOM 695 O O . GLN A 1 94 ? 18.772 15.830 -12.662 1.00 94.44 94 GLN A O 1
ATOM 700 N N . GLN A 1 95 ? 17.080 16.038 -11.204 1.00 96.19 95 GLN A N 1
ATOM 701 C CA . GLN A 1 95 ? 17.295 14.766 -10.506 1.00 96.19 95 GLN A CA 1
ATOM 702 C C . GLN A 1 95 ? 16.629 13.570 -11.202 1.00 96.19 95 GLN A C 1
ATOM 704 O O . GLN A 1 95 ? 16.919 12.424 -10.868 1.00 96.19 95 GLN A O 1
ATOM 709 N N . TRP A 1 96 ? 15.779 13.811 -12.206 1.00 96.56 96 TRP A N 1
ATOM 710 C CA . TRP A 1 96 ? 15.025 12.754 -12.886 1.00 96.56 96 TRP A CA 1
ATOM 711 C C . TRP A 1 96 ? 15.926 11.684 -13.501 1.00 96.56 96 TRP A C 1
ATOM 713 O O . TRP A 1 96 ? 15.647 10.503 -13.343 1.00 96.56 96 TRP A O 1
ATOM 723 N N . ARG A 1 97 ? 17.027 12.066 -14.170 1.00 95.25 97 ARG A N 1
ATOM 724 C CA . ARG A 1 97 ? 17.940 11.077 -14.774 1.00 95.25 97 ARG A CA 1
ATOM 725 C C . ARG A 1 97 ? 18.525 10.152 -13.706 1.00 95.25 97 ARG A C 1
ATOM 727 O O . ARG A 1 97 ? 18.512 8.944 -13.899 1.00 95.25 97 ARG A O 1
ATOM 734 N N . SER A 1 98 ? 18.980 10.701 -12.581 1.00 94.06 98 SER A N 1
ATOM 735 C CA . SER A 1 98 ? 19.529 9.908 -11.478 1.00 94.06 98 SER A CA 1
ATOM 736 C C . SER A 1 98 ? 18.484 8.973 -10.867 1.00 94.06 98 SER A C 1
ATOM 738 O O . SER A 1 98 ? 18.792 7.813 -10.614 1.00 94.06 98 SER A O 1
ATOM 740 N N . ALA A 1 99 ? 17.241 9.437 -10.697 1.00 92.94 99 ALA A N 1
ATOM 741 C CA . ALA A 1 99 ? 16.141 8.607 -10.203 1.00 92.94 99 ALA A CA 1
ATOM 742 C C . ALA A 1 99 ? 15.808 7.447 -11.158 1.00 92.94 99 ALA A C 1
ATOM 744 O O . ALA A 1 99 ? 15.630 6.316 -10.716 1.00 92.94 99 ALA A O 1
ATOM 745 N N . VAL A 1 100 ? 15.788 7.706 -12.470 1.00 93.94 100 VAL A N 1
ATOM 746 C CA . VAL A 1 100 ? 15.580 6.680 -13.506 1.00 93.94 100 VAL A CA 1
ATOM 747 C C . VAL A 1 100 ? 16.713 5.649 -13.483 1.00 93.94 100 VAL A C 1
ATOM 749 O O . VAL A 1 100 ? 16.448 4.450 -13.461 1.00 93.94 100 VAL A O 1
ATOM 752 N N . VAL A 1 101 ? 17.973 6.097 -13.431 1.00 92.50 101 VAL A N 1
ATOM 753 C CA . VAL A 1 101 ? 19.143 5.206 -13.333 1.00 92.50 101 VAL A CA 1
ATOM 754 C C . VAL A 1 101 ? 19.072 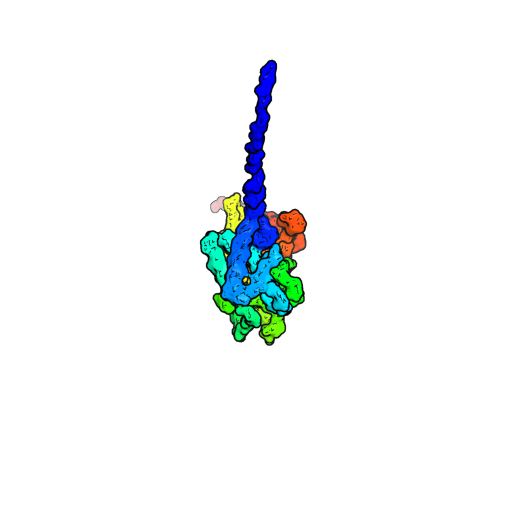4.339 -12.077 1.00 92.50 101 VAL A C 1
ATOM 756 O O . VAL A 1 101 ? 19.265 3.130 -12.168 1.00 92.50 101 VAL A O 1
ATOM 759 N N . ALA A 1 102 ? 18.752 4.931 -10.924 1.00 88.62 102 ALA A N 1
ATOM 760 C CA . ALA A 1 102 ? 18.615 4.198 -9.669 1.00 88.62 102 ALA A CA 1
ATOM 761 C C . ALA A 1 102 ? 17.484 3.159 -9.728 1.00 88.62 102 ALA A C 1
ATOM 763 O O . ALA A 1 102 ? 17.685 2.024 -9.306 1.00 88.62 102 ALA A O 1
ATOM 764 N N . HIS A 1 103 ? 16.328 3.523 -10.295 1.00 88.00 103 HIS A N 1
ATOM 765 C CA . HIS A 1 103 ? 15.182 2.626 -10.443 1.00 88.00 103 HIS A CA 1
ATOM 766 C C . HIS A 1 103 ? 15.526 1.400 -11.288 1.00 88.00 103 HIS A C 1
ATOM 768 O O . HIS A 1 103 ? 15.359 0.268 -10.843 1.00 88.00 103 HIS A O 1
ATOM 774 N N . PHE A 1 104 ? 16.067 1.612 -12.490 1.00 88.00 104 PHE A N 1
ATOM 775 C CA . PHE A 1 104 ? 16.440 0.491 -13.344 1.00 88.00 104 PHE A CA 1
ATOM 776 C C . PHE A 1 104 ? 17.617 -0.287 -12.765 1.00 88.00 104 PHE A C 1
ATOM 778 O O . PH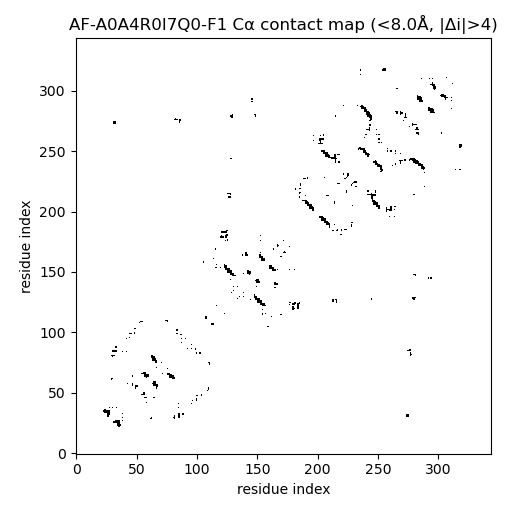E A 1 104 ? 17.623 -1.505 -12.880 1.00 88.00 104 PHE A O 1
ATOM 785 N N . GLY A 1 105 ? 18.556 0.355 -12.065 1.00 83.25 105 GLY A N 1
ATOM 786 C CA . GLY A 1 105 ? 19.670 -0.314 -11.384 1.00 83.25 105 GLY A CA 1
ATOM 787 C C . GLY A 1 105 ? 19.260 -1.422 -10.403 1.00 83.25 105 GLY A C 1
ATOM 788 O O . GLY A 1 105 ? 20.083 -2.282 -10.106 1.00 83.25 105 GLY A O 1
ATOM 789 N N . GLN A 1 106 ? 18.004 -1.438 -9.944 1.00 77.81 106 GLN A N 1
ATOM 790 C CA . GLN A 1 106 ? 17.440 -2.505 -9.110 1.00 77.81 106 GLN A CA 1
ATOM 791 C C . GLN A 1 106 ? 17.006 -3.749 -9.904 1.00 77.81 106 GLN A C 1
ATOM 793 O O . GLN A 1 106 ? 16.836 -4.809 -9.309 1.00 77.81 106 GLN A O 1
ATOM 798 N N . MET A 1 107 ? 16.813 -3.646 -11.224 1.00 77.81 107 MET A N 1
ATOM 799 C CA . MET A 1 107 ? 16.465 -4.794 -12.064 1.00 77.81 107 MET A CA 1
ATOM 800 C C . MET A 1 107 ? 17.683 -5.703 -12.278 1.00 77.81 107 MET A C 1
ATOM 802 O O . MET A 1 107 ? 18.752 -5.175 -12.629 1.00 77.81 107 MET A O 1
ATOM 806 N N . PRO A 1 108 ? 17.521 -7.035 -12.144 1.00 72.56 108 PRO A N 1
ATOM 807 C CA . PRO A 1 108 ? 18.566 -7.990 -12.495 1.00 72.56 108 PRO A CA 1
ATOM 808 C C . PRO A 1 108 ? 18.904 -7.877 -13.989 1.00 72.56 108 PRO A C 1
ATOM 810 O O . PRO A 1 108 ? 18.061 -7.400 -14.754 1.00 72.56 108 PRO A O 1
ATOM 813 N N . PRO A 1 109 ? 20.113 -8.278 -14.418 1.00 72.88 109 PRO A N 1
ATOM 814 C CA . PRO A 1 109 ? 20.488 -8.332 -15.828 1.00 72.88 109 PRO A CA 1
ATOM 815 C C . PRO A 1 109 ? 19.472 -9.101 -16.694 1.00 72.88 109 PRO A C 1
ATOM 817 O O . PRO A 1 109 ? 18.750 -9.965 -16.189 1.00 72.88 109 PRO A O 1
ATOM 820 N N . PRO A 1 110 ? 19.398 -8.818 -18.009 1.00 68.69 110 PRO A N 1
ATOM 821 C CA . PRO A 1 110 ? 18.493 -9.534 -18.902 1.00 68.69 110 PRO A CA 1
ATOM 822 C C . PRO A 1 110 ? 18.714 -11.053 -18.828 1.00 68.69 110 PRO A C 1
ATOM 824 O O . PRO A 1 110 ? 19.833 -11.525 -19.008 1.00 68.69 110 PRO A O 1
ATOM 827 N N . GLY A 1 111 ? 17.642 -11.814 -18.597 1.00 65.81 111 GLY A N 1
ATOM 828 C CA . GLY A 1 111 ? 17.687 -13.279 -18.520 1.00 65.81 111 GLY A CA 1
ATOM 829 C C . GLY A 1 111 ? 18.060 -13.852 -17.148 1.00 65.81 111 GLY A C 1
ATOM 830 O O . GLY A 1 111 ? 17.976 -15.065 -16.967 1.00 65.81 111 GLY A O 1
ATOM 831 N N . GLU A 1 112 ? 18.410 -13.015 -16.169 1.00 68.31 112 GLU A N 1
ATOM 832 C CA . GLU A 1 112 ? 18.621 -13.452 -14.788 1.00 68.31 112 GLU A CA 1
ATOM 833 C C . GLU A 1 112 ? 17.320 -13.368 -13.979 1.00 68.31 112 GLU A C 1
ATOM 835 O O . GLU A 1 112 ? 16.580 -12.383 -14.039 1.00 68.31 112 GLU A O 1
ATOM 840 N N . ARG A 1 113 ? 17.038 -14.414 -13.195 1.00 66.12 113 ARG A N 1
ATOM 841 C CA . ARG A 1 113 ? 15.937 -14.408 -12.222 1.00 66.12 113 ARG A CA 1
ATOM 842 C C . ARG A 1 113 ? 16.394 -13.727 -10.930 1.00 66.12 113 ARG A C 1
ATOM 844 O O . ARG A 1 113 ? 17.573 -13.834 -10.588 1.00 66.12 113 ARG A O 1
ATOM 851 N N . PRO A 1 114 ? 15.490 -13.066 -10.182 1.00 66.75 114 PRO A N 1
ATOM 852 C CA . PRO A 1 114 ? 15.807 -12.613 -8.836 1.00 66.75 114 PRO A CA 1
ATOM 853 C C . PRO A 1 114 ? 16.325 -13.789 -8.007 1.00 66.75 114 PRO A C 1
ATOM 855 O O . PRO A 1 114 ? 15.674 -14.829 -7.927 1.00 66.75 114 PRO A O 1
ATOM 858 N N . MET A 1 115 ? 17.510 -13.632 -7.424 1.00 72.19 115 MET A N 1
ATOM 859 C CA . MET A 1 115 ? 18.093 -14.652 -6.563 1.00 72.19 115 MET A CA 1
ATOM 860 C C . MET A 1 115 ? 17.216 -14.817 -5.319 1.00 72.19 115 MET A C 1
ATOM 862 O O . MET A 1 115 ? 16.902 -13.836 -4.640 1.00 72.19 115 MET A O 1
ATOM 866 N N . VAL A 1 116 ? 16.818 -16.056 -5.036 1.00 81.38 116 VAL A N 1
ATOM 867 C CA . VAL A 1 116 ? 16.214 -16.416 -3.753 1.00 81.38 116 VAL A CA 1
ATOM 868 C C . VAL A 1 116 ? 17.342 -16.404 -2.715 1.00 81.38 116 VAL A C 1
ATOM 870 O O . VAL A 1 116 ? 18.350 -17.076 -2.942 1.00 81.38 116 VAL A O 1
ATOM 873 N N . PRO A 1 117 ? 17.237 -15.621 -1.628 1.00 83.44 117 PRO A N 1
ATOM 874 C CA . PRO A 1 117 ? 18.256 -15.606 -0.587 1.00 83.44 117 PRO A CA 1
ATOM 875 C C . PRO A 1 117 ? 18.441 -16.972 0.066 1.00 83.44 117 PRO A C 1
ATOM 877 O O . PRO A 1 117 ? 17.482 -17.727 0.210 1.00 83.44 117 PRO A O 1
ATOM 880 N N . GLU A 1 118 ? 19.662 -17.251 0.521 1.00 85.81 118 GLU A N 1
ATOM 881 C CA . GLU A 1 118 ? 19.960 -18.461 1.297 1.00 85.81 118 GLU A CA 1
ATOM 882 C C . GLU A 1 118 ? 19.279 -18.427 2.677 1.00 85.81 118 GLU A C 1
ATOM 884 O O . GLU A 1 118 ? 18.801 -19.451 3.159 1.00 85.81 118 GLU A O 1
ATOM 889 N N . ASP A 1 119 ? 19.188 -17.241 3.291 1.00 90.12 119 ASP A N 1
ATOM 890 C CA . ASP A 1 119 ? 18.584 -17.030 4.609 1.00 90.12 119 ASP A CA 1
ATOM 891 C C . ASP A 1 119 ? 17.151 -16.485 4.500 1.00 90.12 119 ASP A C 1
ATOM 893 O O . ASP A 1 119 ? 16.852 -15.333 4.831 1.00 90.12 119 ASP A O 1
ATOM 897 N N . LEU A 1 120 ? 16.237 -17.329 4.015 1.00 92.25 120 LEU A N 1
ATOM 898 C CA . LEU A 1 120 ? 14.814 -16.979 3.948 1.00 92.25 120 LEU A CA 1
ATOM 899 C C . LEU A 1 120 ? 14.234 -16.606 5.320 1.00 92.25 120 LEU A C 1
ATOM 901 O O . LEU A 1 120 ? 13.362 -15.742 5.384 1.00 92.25 120 LEU A O 1
ATOM 905 N N . GLU A 1 121 ? 14.737 -17.184 6.412 1.00 93.94 121 GLU A N 1
ATOM 906 C CA . GLU A 1 121 ? 14.228 -16.927 7.764 1.00 93.94 121 GLU A CA 1
ATOM 907 C C . GLU A 1 121 ? 14.352 -15.448 8.153 1.00 93.94 121 GLU A C 1
ATOM 909 O O . GLU A 1 121 ? 13.487 -14.931 8.859 1.00 93.94 121 GLU A O 1
ATOM 914 N N . ASN A 1 122 ? 15.380 -14.739 7.673 1.00 91.88 122 ASN A N 1
ATOM 915 C CA . ASN A 1 122 ? 15.609 -13.325 7.999 1.00 91.88 122 ASN A CA 1
ATOM 916 C C . ASN A 1 122 ? 15.362 -12.361 6.828 1.00 91.88 122 ASN A C 1
ATOM 918 O O . ASN A 1 122 ? 15.198 -11.157 7.049 1.00 91.88 122 ASN A O 1
ATOM 922 N N . GLU A 1 123 ? 15.317 -12.863 5.593 1.00 92.25 123 GLU A N 1
ATOM 923 C CA . GLU A 1 123 ? 15.162 -12.023 4.400 1.00 92.25 123 GLU A CA 1
ATOM 924 C C . GLU A 1 123 ? 13.775 -12.084 3.756 1.00 92.25 123 GLU A C 1
ATOM 926 O O . GLU A 1 123 ? 13.470 -11.229 2.918 1.00 92.25 123 GLU A O 1
ATOM 931 N N . LEU A 1 124 ? 12.927 -13.049 4.134 1.00 95.19 124 LEU A N 1
ATOM 932 C CA . LEU A 1 124 ? 11.570 -13.187 3.608 1.00 95.19 124 LEU A CA 1
ATOM 933 C C . LEU A 1 124 ? 10.551 -12.402 4.443 1.00 95.19 124 LEU A C 1
ATOM 935 O O . LEU A 1 124 ? 10.458 -12.539 5.659 1.00 95.19 124 LEU A O 1
ATOM 939 N N . TYR A 1 125 ? 9.733 -11.612 3.763 1.00 96.88 125 TYR A N 1
ATOM 940 C CA . TYR A 1 125 ? 8.642 -10.814 4.307 1.00 96.88 125 TYR A CA 1
ATOM 941 C C . TYR A 1 125 ? 7.348 -11.168 3.574 1.00 96.88 125 TYR A C 1
ATOM 943 O O . TYR A 1 125 ? 7.367 -11.583 2.413 1.00 96.88 125 TYR A O 1
ATOM 951 N N . LEU A 1 126 ? 6.209 -10.935 4.222 1.00 97.62 126 LEU A N 1
ATOM 952 C CA . LEU A 1 126 ? 4.939 -1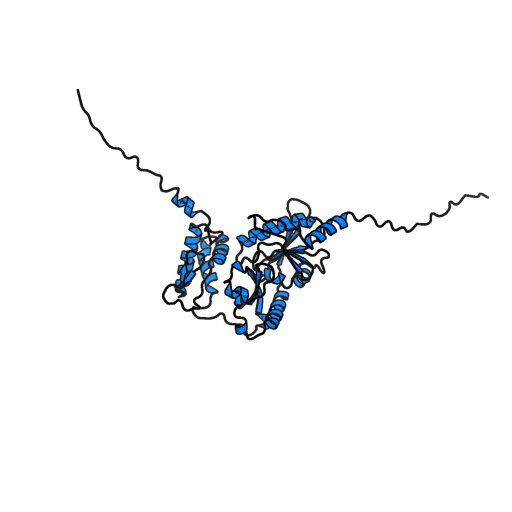0.828 3.510 1.00 97.62 126 LEU A CA 1
ATOM 953 C C . LEU A 1 126 ? 4.710 -9.376 3.106 1.00 97.62 126 LEU A C 1
ATOM 955 O O . LEU A 1 126 ? 4.937 -8.455 3.892 1.00 97.62 126 LEU A O 1
ATOM 959 N N . ARG A 1 127 ? 4.260 -9.170 1.872 1.00 97.00 127 ARG A N 1
ATOM 960 C CA . ARG A 1 127 ? 4.022 -7.848 1.310 1.00 97.00 127 ARG A CA 1
ATOM 961 C C . ARG A 1 127 ? 2.577 -7.695 0.872 1.00 97.00 127 ARG A C 1
ATOM 963 O O . ARG A 1 127 ? 2.090 -8.482 0.068 1.00 97.00 127 ARG A O 1
ATOM 970 N N . LEU A 1 128 ? 1.928 -6.636 1.342 1.00 97.69 128 LEU A N 1
ATOM 971 C CA . LEU A 1 128 ? 0.631 -6.209 0.830 1.00 97.69 128 LEU A CA 1
ATOM 972 C C . LEU A 1 128 ? 0.802 -5.481 -0.501 1.00 97.69 128 LEU A C 1
ATOM 974 O O . LEU A 1 128 ? 1.640 -4.582 -0.640 1.00 97.69 128 LEU A O 1
ATOM 978 N N . VAL A 1 129 ? 0.008 -5.894 -1.485 1.00 94.44 129 VAL A N 1
ATOM 979 C CA . VAL A 1 129 ? 0.089 -5.403 -2.860 1.00 94.44 129 VAL A CA 1
ATOM 980 C C . VAL A 1 129 ? -1.312 -5.139 -3.395 1.00 94.44 129 VAL A C 1
ATOM 982 O O . VAL A 1 129 ? -2.217 -5.949 -3.211 1.00 94.44 129 VAL A O 1
ATOM 985 N N . CYS A 1 130 ? -1.482 -4.020 -4.099 1.00 94.56 130 CYS A N 1
ATOM 986 C CA . CYS A 1 130 ? -2.706 -3.749 -4.840 1.00 94.56 130 CYS A CA 1
ATOM 987 C C . CYS A 1 130 ? -2.863 -4.774 -5.973 1.00 94.56 130 CYS A C 1
ATOM 989 O O . CYS A 1 130 ? -2.059 -4.783 -6.912 1.00 94.56 130 CYS A O 1
ATOM 991 N N . ALA A 1 131 ? -3.907 -5.603 -5.923 1.00 91.94 131 ALA A N 1
ATOM 992 C CA . ALA A 1 131 ? -4.156 -6.651 -6.913 1.00 91.94 131 ALA A CA 1
ATOM 993 C C . ALA A 1 131 ? -4.261 -6.088 -8.341 1.00 91.94 131 ALA A C 1
ATOM 995 O O . ALA A 1 131 ? -3.777 -6.696 -9.289 1.00 91.94 131 ALA A O 1
ATOM 996 N N . ALA A 1 132 ? -4.802 -4.874 -8.494 1.00 87.88 132 ALA A N 1
ATOM 997 C CA . ALA A 1 132 ? -4.924 -4.197 -9.786 1.00 87.88 132 ALA A CA 1
ATOM 998 C C . ALA A 1 132 ? -3.577 -3.782 -10.411 1.00 87.88 132 ALA A C 1
ATOM 1000 O O . ALA A 1 132 ? -3.532 -3.437 -11.590 1.00 87.88 132 ALA A O 1
ATOM 1001 N N . THR A 1 133 ? -2.486 -3.788 -9.637 1.00 82.19 133 THR A N 1
ATOM 1002 C CA . THR A 1 133 ? -1.132 -3.455 -10.120 1.00 82.19 133 THR A CA 1
ATOM 1003 C C . THR A 1 133 ? -0.322 -4.677 -10.544 1.00 82.19 133 THR A C 1
ATOM 1005 O O . THR A 1 133 ? 0.802 -4.526 -11.024 1.00 82.19 133 THR A O 1
ATOM 1008 N N . ILE A 1 134 ? -0.882 -5.874 -10.366 1.00 80.31 134 ILE A N 1
ATOM 1009 C CA . ILE A 1 134 ? -0.250 -7.157 -10.656 1.00 80.31 134 ILE A CA 1
ATOM 1010 C C . ILE A 1 134 ? -1.026 -7.856 -11.774 1.00 80.31 134 ILE A C 1
ATOM 1012 O O . ILE A 1 134 ? -2.227 -7.648 -11.954 1.00 80.31 134 ILE A O 1
ATOM 1016 N N . GLU A 1 135 ? -0.334 -8.677 -12.560 1.00 78.44 135 GLU A N 1
ATOM 1017 C CA . GLU A 1 135 ? -0.982 -9.508 -13.568 1.00 78.44 135 GLU A CA 1
ATOM 1018 C C . GLU A 1 135 ? -1.990 -10.464 -12.909 1.00 78.44 135 GLU A C 1
ATOM 1020 O O . GLU A 1 135 ? -1.666 -11.149 -11.938 1.00 78.44 135 GLU A O 1
ATOM 1025 N N . ARG A 1 136 ? -3.210 -10.550 -13.457 1.00 75.50 136 ARG A N 1
ATOM 1026 C CA . ARG A 1 136 ? -4.300 -11.350 -12.865 1.00 75.50 136 ARG A CA 1
ATOM 1027 C C . ARG A 1 136 ? -3.921 -12.817 -12.624 1.00 75.50 136 ARG A C 1
ATOM 1029 O O . ARG A 1 136 ? -4.278 -13.379 -11.600 1.00 75.50 136 ARG A O 1
ATOM 1036 N N . GLY A 1 137 ? -3.143 -13.428 -13.520 1.00 77.69 137 GLY A N 1
ATOM 1037 C CA . GLY A 1 137 ? -2.713 -14.823 -13.354 1.00 77.69 137 GLY A CA 1
ATOM 1038 C C . GLY A 1 137 ? -1.762 -15.058 -12.171 1.00 77.69 137 GLY A C 1
ATOM 1039 O O . GLY A 1 137 ? -1.556 -16.203 -11.768 1.00 77.69 137 GLY A O 1
ATOM 1040 N N . TRP A 1 138 ? -1.162 -13.998 -11.620 1.00 81.81 138 TRP A N 1
ATOM 1041 C CA . TRP A 1 138 ? -0.302 -14.071 -10.436 1.00 81.81 138 TRP A CA 1
ATOM 1042 C C . TRP A 1 138 ? -1.086 -13.827 -9.149 1.00 81.81 138 TRP A C 1
ATOM 1044 O O . TRP A 1 138 ? -0.746 -14.412 -8.124 1.00 81.81 138 TRP A O 1
ATOM 1054 N N . THR A 1 139 ? -2.142 -13.007 -9.191 1.00 81.75 139 THR A N 1
ATOM 1055 C CA . THR A 1 139 ? -2.984 -12.750 -8.013 1.00 81.75 139 THR A CA 1
ATOM 1056 C C . THR A 1 139 ? -3.738 -13.995 -7.563 1.00 81.75 139 THR A C 1
ATOM 1058 O O . THR A 1 139 ? -3.907 -14.184 -6.368 1.00 81.75 139 THR A O 1
ATOM 1061 N N . ASP A 1 140 ? -4.093 -14.894 -8.486 1.00 84.00 140 ASP A N 1
ATOM 1062 C CA . ASP A 1 140 ? -4.788 -16.154 -8.171 1.00 84.00 140 ASP A CA 1
ATOM 1063 C C . ASP A 1 140 ? -3.926 -17.149 -7.364 1.00 84.00 140 ASP A C 1
ATOM 1065 O O . ASP A 1 140 ? -4.430 -18.145 -6.848 1.00 84.00 140 ASP A O 1
ATOM 1069 N N . ARG A 1 141 ? -2.612 -16.904 -7.267 1.00 84.06 141 ARG A N 1
ATOM 1070 C CA . ARG A 1 141 ? -1.642 -17.789 -6.597 1.00 84.06 141 ARG A CA 1
ATOM 1071 C C . ARG A 1 141 ? -1.351 -17.399 -5.154 1.00 84.06 141 ARG A C 1
ATOM 1073 O O . ARG A 1 141 ? -0.595 -18.092 -4.477 1.00 84.06 141 ARG A O 1
ATOM 1080 N N . VAL A 1 142 ? -1.895 -16.276 -4.704 1.00 90.56 142 VAL A N 1
ATOM 1081 C CA . VAL A 1 142 ? -1.628 -15.703 -3.387 1.00 90.56 142 VAL A CA 1
ATOM 1082 C C . VAL A 1 142 ? -2.942 -15.329 -2.708 1.00 90.56 142 VAL A C 1
ATOM 1084 O O . VAL A 1 142 ? -3.903 -14.972 -3.388 1.00 90.56 142 VAL A O 1
ATOM 1087 N N . PRO A 1 143 ? -3.028 -15.406 -1.372 1.00 94.06 143 PRO A N 1
ATOM 1088 C CA . PRO A 1 143 ? -4.266 -15.094 -0.682 1.00 94.06 143 PRO A CA 1
ATOM 1089 C C . PRO A 1 143 ? -4.574 -13.596 -0.723 1.00 94.06 143 PRO A C 1
ATOM 1091 O O . PRO A 1 143 ? -3.692 -12.739 -0.581 1.00 94.06 143 PRO A O 1
ATOM 1094 N N . GLU A 1 144 ? -5.860 -13.296 -0.863 1.00 95.38 144 GLU A N 1
ATOM 1095 C CA . GLU A 1 144 ? -6.410 -11.963 -0.649 1.00 95.38 144 GLU A CA 1
ATOM 1096 C C . GLU A 1 144 ? -6.498 -11.678 0.858 1.00 95.38 144 GLU A C 1
ATOM 1098 O O . GLU A 1 144 ? -6.964 -12.513 1.632 1.00 95.38 144 GLU A O 1
ATOM 1103 N N . PHE A 1 145 ? -6.004 -10.513 1.282 1.00 97.00 145 PHE A N 1
ATOM 1104 C CA . PHE A 1 145 ? -6.050 -10.061 2.675 1.00 97.00 145 PHE A CA 1
ATOM 1105 C C . PHE A 1 145 ? -7.354 -9.315 2.971 1.00 97.00 145 PHE A C 1
ATOM 1107 O O . PHE A 1 145 ? -8.070 -9.625 3.918 1.00 97.00 145 PHE A O 1
ATOM 1114 N N . VAL A 1 146 ? -7.658 -8.337 2.123 1.00 96.44 146 VAL A N 1
ATOM 1115 C CA . VAL A 1 146 ? -8.894 -7.549 2.085 1.00 96.44 146 VAL A CA 1
ATOM 1116 C C . VAL A 1 146 ? -9.227 -7.296 0.611 1.00 96.44 146 VAL A C 1
ATOM 1118 O O . VAL A 1 146 ? -8.314 -7.396 -0.213 1.00 96.44 146 VAL A O 1
ATOM 1121 N N . PRO A 1 147 ? -10.477 -6.955 0.246 1.00 94.44 147 PRO A N 1
ATOM 1122 C CA . PRO A 1 147 ? -10.863 -6.796 -1.154 1.00 94.44 147 PRO A CA 1
ATOM 1123 C C . PRO A 1 147 ? -9.889 -5.919 -1.959 1.00 94.44 147 PRO A C 1
ATOM 1125 O O . PRO A 1 147 ? -9.650 -4.756 -1.631 1.00 94.44 147 PRO A O 1
ATOM 1128 N N . GLY A 1 148 ? -9.305 -6.487 -3.015 1.00 93.94 148 GLY A N 1
ATOM 1129 C CA . GLY A 1 148 ? -8.353 -5.817 -3.903 1.00 93.94 148 GLY A CA 1
ATOM 1130 C C . GLY A 1 148 ? -6.909 -5.724 -3.390 1.00 93.94 148 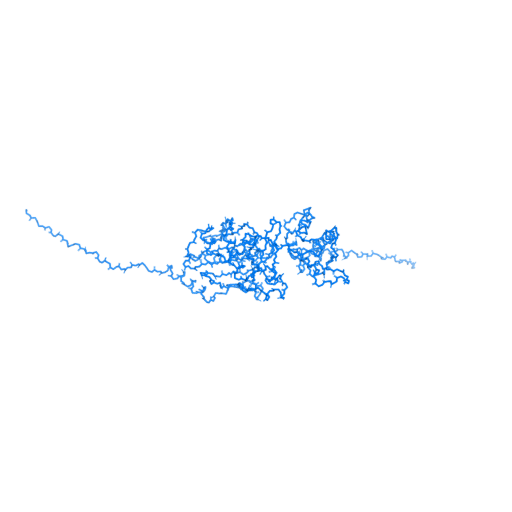GLY A C 1
ATOM 1131 O O . GLY A 1 148 ? -6.069 -5.139 -4.082 1.00 93.94 148 GLY A O 1
ATOM 1132 N N . VAL A 1 149 ? -6.588 -6.301 -2.227 1.00 97.25 149 VAL A N 1
ATOM 1133 C CA . VAL A 1 149 ? -5.232 -6.333 -1.653 1.00 97.25 149 VAL A CA 1
ATOM 1134 C C . VAL A 1 149 ? -4.809 -7.772 -1.384 1.00 97.25 149 VAL A C 1
ATOM 1136 O O . VAL A 1 149 ? -5.416 -8.473 -0.579 1.00 97.25 149 VAL A O 1
ATOM 1139 N N . VAL A 1 150 ? -3.715 -8.197 -2.012 1.00 96.62 150 VAL A N 1
ATOM 1140 C CA . VAL A 1 150 ? -3.164 -9.552 -1.871 1.00 96.62 150 VAL A CA 1
ATOM 1141 C C . VAL A 1 150 ? -1.891 -9.567 -1.036 1.00 96.62 150 VAL A C 1
ATOM 1143 O O . VAL A 1 150 ? -1.193 -8.555 -0.919 1.00 96.62 150 VAL A O 1
ATOM 1146 N N . THR A 1 151 ? -1.577 -10.739 -0.490 1.00 96.94 151 THR A N 1
ATOM 1147 C CA . THR A 1 151 ? -0.376 -10.984 0.311 1.00 96.94 151 THR A CA 1
ATOM 1148 C C . THR A 1 151 ? 0.654 -11.763 -0.503 1.00 96.94 151 THR A C 1
ATOM 1150 O O . THR A 1 151 ? 0.528 -12.970 -0.676 1.00 96.94 151 THR A O 1
ATOM 1153 N N . ALA A 1 152 ? 1.692 -11.087 -0.994 1.00 95.00 152 ALA A N 1
ATOM 1154 C CA . ALA A 1 152 ? 2.758 -11.699 -1.785 1.00 95.00 152 ALA A CA 1
ATOM 1155 C C . ALA A 1 152 ? 4.023 -11.934 -0.940 1.00 95.00 152 ALA A C 1
ATOM 1157 O O . ALA A 1 152 ? 4.455 -11.015 -0.236 1.00 95.00 152 ALA A O 1
ATOM 1158 N N . PRO A 1 153 ? 4.676 -13.105 -1.030 1.00 95.25 153 PRO A N 1
ATOM 1159 C CA . PRO A 1 153 ? 6.005 -13.293 -0.462 1.00 95.25 153 PRO A CA 1
ATOM 1160 C C . PRO A 1 153 ? 7.008 -12.389 -1.161 1.00 95.25 153 PRO A C 1
ATOM 1162 O O . PRO A 1 153 ? 6.994 -12.237 -2.386 1.00 95.25 153 PRO A O 1
ATOM 1165 N N . ALA A 1 154 ? 7.896 -11.790 -0.384 1.00 93.62 154 ALA A N 1
ATOM 1166 C CA . ALA A 1 154 ? 8.893 -10.887 -0.911 1.00 93.62 154 ALA A CA 1
ATOM 1167 C C . ALA A 1 154 ? 10.207 -11.014 -0.151 1.00 93.62 154 ALA A C 1
ATOM 1169 O O . ALA A 1 154 ? 10.210 -11.160 1.066 1.00 93.62 154 ALA A O 1
ATOM 1170 N N . THR A 1 155 ? 11.324 -10.908 -0.860 1.00 91.00 155 THR A N 1
ATOM 1171 C CA . THR A 1 155 ? 12.654 -10.889 -0.250 1.00 91.00 155 THR A CA 1
ATOM 1172 C C . THR A 1 155 ? 13.292 -9.520 -0.395 1.00 91.00 155 THR A C 1
ATOM 1174 O O . THR A 1 155 ? 13.048 -8.810 -1.377 1.00 91.00 155 THR A O 1
ATOM 1177 N N . TYR A 1 156 ? 14.092 -9.127 0.595 1.00 84.38 156 TYR A N 1
ATOM 1178 C CA . TYR A 1 156 ? 14.798 -7.849 0.596 1.00 84.38 156 TYR A CA 1
ATOM 1179 C C . TYR A 1 156 ? 16.303 -8.036 0.779 1.00 84.38 156 TYR A C 1
ATOM 1181 O O . TYR A 1 156 ? 16.790 -8.214 1.889 1.00 84.38 156 TYR A O 1
ATOM 1189 N N . THR A 1 157 ? 17.053 -7.881 -0.311 1.00 70.31 157 THR A N 1
ATOM 1190 C CA . THR A 1 157 ? 18.519 -8.016 -0.334 1.00 70.31 157 THR A CA 1
ATOM 1191 C C . THR A 1 157 ? 19.215 -6.655 -0.222 1.00 70.31 157 THR A C 1
ATOM 1193 O O . THR A 1 157 ? 20.057 -6.279 -1.039 1.00 70.31 157 THR A O 1
ATOM 1196 N N . GLY A 1 158 ? 18.798 -5.826 0.744 1.00 65.88 158 GLY A N 1
ATOM 1197 C CA . GLY A 1 158 ? 19.433 -4.536 1.069 1.00 65.88 158 GLY A CA 1
ATOM 1198 C C . GLY A 1 158 ? 19.360 -3.432 -0.003 1.00 65.88 158 GLY A C 1
ATOM 1199 O O . GLY A 1 158 ? 19.719 -2.288 0.276 1.00 65.88 158 GLY A O 1
ATOM 1200 N N . ARG A 1 159 ? 18.918 -3.741 -1.230 1.00 63.62 159 ARG A N 1
ATOM 1201 C CA . ARG A 1 159 ? 18.864 -2.801 -2.369 1.00 63.62 159 ARG A CA 1
ATOM 1202 C C . ARG A 1 159 ? 17.553 -2.830 -3.141 1.00 63.62 159 ARG A C 1
ATOM 1204 O O . ARG A 1 159 ? 17.168 -1.809 -3.712 1.00 63.62 159 ARG A O 1
ATOM 1211 N N . ALA A 1 160 ? 16.886 -3.977 -3.180 1.00 72.50 160 ALA A N 1
ATOM 1212 C CA . ALA A 1 160 ? 15.664 -4.178 -3.940 1.00 72.50 160 ALA A CA 1
ATOM 1213 C C . ALA A 1 160 ? 14.747 -5.161 -3.216 1.00 72.50 160 ALA A C 1
ATOM 1215 O O . ALA A 1 160 ? 15.206 -6.009 -2.453 1.00 72.50 160 ALA A O 1
ATOM 1216 N N . VAL A 1 161 ? 13.447 -5.026 -3.472 1.00 84.94 161 VAL A N 1
ATOM 1217 C CA . VAL A 1 161 ? 12.453 -6.008 -3.047 1.00 84.94 161 VAL A CA 1
ATOM 1218 C C . VAL A 1 161 ? 12.073 -6.844 -4.259 1.00 84.94 161 VAL A C 1
ATOM 1220 O O . VAL A 1 161 ? 11.576 -6.290 -5.241 1.00 84.94 161 VAL A O 1
ATOM 1223 N N . ALA A 1 162 ? 12.276 -8.154 -4.178 1.00 86.12 162 ALA A N 1
ATOM 1224 C CA . ALA A 1 162 ? 11.782 -9.110 -5.163 1.00 86.12 162 ALA A CA 1
ATOM 1225 C C . ALA A 1 162 ? 10.500 -9.752 -4.628 1.00 86.12 162 ALA A C 1
ATOM 1227 O O . ALA A 1 162 ? 10.474 -10.172 -3.478 1.00 86.12 162 ALA A O 1
ATOM 1228 N N . MET A 1 163 ? 9.438 -9.796 -5.434 1.00 88.81 163 MET A N 1
ATOM 1229 C CA . MET A 1 163 ? 8.196 -10.498 -5.087 1.00 88.81 163 MET A CA 1
ATOM 1230 C C . MET A 1 163 ? 8.174 -11.854 -5.785 1.00 88.81 163 MET A C 1
ATOM 1232 O O . MET A 1 163 ? 8.521 -11.941 -6.964 1.00 88.81 163 MET A O 1
ATOM 1236 N N . HIS A 1 164 ? 7.743 -12.887 -5.067 1.00 88.31 164 HIS A N 1
ATOM 1237 C CA . HIS A 1 164 ? 7.780 -14.276 -5.519 1.00 88.31 164 HIS A CA 1
ATOM 1238 C C . HIS A 1 164 ? 6.353 -14.797 -5.682 1.00 88.31 164 HIS A C 1
ATOM 1240 O O . HIS A 1 164 ? 5.687 -15.116 -4.703 1.00 88.31 164 HIS A O 1
ATOM 1246 N N . PHE A 1 165 ? 5.877 -14.857 -6.927 1.00 85.56 165 PHE A N 1
ATOM 1247 C CA . PHE A 1 165 ? 4.549 -15.395 -7.272 1.00 85.56 165 PHE A CA 1
ATOM 1248 C C . PHE A 1 165 ? 4.595 -16.860 -7.737 1.00 85.56 165 PHE A C 1
ATOM 1250 O O . PHE A 1 165 ? 3.561 -17.516 -7.864 1.00 85.56 165 PHE A O 1
ATOM 1257 N N . ASP A 1 166 ? 5.795 -17.379 -7.997 1.00 85.56 166 ASP A N 1
ATOM 1258 C CA . ASP A 1 166 ? 6.055 -18.808 -8.138 1.00 85.56 166 ASP A CA 1
ATOM 1259 C C . ASP A 1 166 ? 6.483 -19.357 -6.774 1.00 85.56 166 ASP A C 1
ATOM 1261 O O . ASP A 1 166 ? 7.668 -19.393 -6.448 1.00 85.56 166 ASP A O 1
ATOM 1265 N N . ILE A 1 167 ? 5.500 -19.684 -5.936 1.00 86.44 167 ILE A N 1
ATOM 1266 C CA . ILE A 1 167 ? 5.718 -20.070 -4.534 1.00 86.44 167 ILE A CA 1
ATOM 1267 C C . ILE A 1 167 ? 6.601 -21.317 -4.428 1.00 86.44 167 ILE A C 1
ATOM 1269 O O . ILE A 1 167 ? 7.483 -21.374 -3.572 1.00 86.44 167 ILE A O 1
ATOM 1273 N N . ASP A 1 168 ? 6.428 -22.268 -5.347 1.00 86.38 168 ASP A N 1
ATOM 1274 C CA . ASP A 1 168 ? 7.187 -23.520 -5.378 1.00 86.38 168 ASP A CA 1
ATOM 1275 C C . ASP A 1 168 ? 8.693 -23.273 -5.570 1.00 86.38 168 ASP A C 1
ATOM 1277 O O . ASP A 1 168 ? 9.522 -24.041 -5.078 1.00 86.38 168 ASP A O 1
ATOM 1281 N N . SER A 1 169 ? 9.069 -22.161 -6.217 1.00 85.12 169 SER A N 1
ATOM 1282 C CA . SER A 1 169 ? 10.474 -21.783 -6.421 1.00 85.12 169 SER A CA 1
ATOM 1283 C C . SER A 1 169 ? 11.217 -21.423 -5.130 1.00 85.12 169 SER A C 1
ATOM 1285 O O . SER A 1 169 ? 12.447 -21.448 -5.112 1.00 85.12 169 SER A O 1
ATOM 1287 N N . LEU A 1 170 ? 10.493 -21.130 -4.042 1.00 88.81 170 LEU A N 1
ATOM 1288 C CA . LEU A 1 170 ? 11.078 -20.856 -2.727 1.00 88.81 170 LEU A CA 1
ATOM 1289 C C . LEU A 1 170 ? 11.457 -22.139 -1.972 1.00 88.81 170 LEU A C 1
ATOM 1291 O O . LEU A 1 170 ? 12.158 -22.064 -0.967 1.00 88.81 170 LEU A O 1
ATOM 1295 N N . GLY A 1 171 ? 11.005 -23.313 -2.432 1.00 90.69 171 GLY A N 1
ATOM 1296 C CA . GLY A 1 171 ? 11.352 -24.606 -1.834 1.00 90.69 171 GLY A CA 1
ATOM 1297 C C . GLY A 1 171 ? 10.757 -24.859 -0.442 1.00 90.69 171 GLY A C 1
ATOM 1298 O O . GLY A 1 171 ? 11.168 -25.802 0.231 1.00 90.69 171 GLY A O 1
ATOM 1299 N N . VAL A 1 172 ? 9.798 -24.039 -0.005 1.00 93.38 172 VAL A N 1
ATOM 1300 C CA . VAL A 1 172 ? 9.140 -24.113 1.309 1.00 93.38 172 VAL A CA 1
ATOM 1301 C C . VAL A 1 172 ? 7.621 -23.997 1.170 1.00 93.38 172 VAL A C 1
ATOM 1303 O O . VAL A 1 172 ? 7.112 -23.480 0.177 1.00 93.38 172 VAL A O 1
ATOM 1306 N N . SER A 1 173 ? 6.879 -24.486 2.166 1.00 94.12 173 SER A N 1
ATOM 1307 C CA . SER A 1 173 ? 5.414 -24.419 2.160 1.00 94.12 173 SER A CA 1
ATOM 1308 C C . SER A 1 173 ? 4.901 -22.993 2.396 1.00 94.12 173 SER A C 1
ATOM 1310 O O . SER A 1 173 ? 5.575 -22.158 3.002 1.00 94.12 173 SER A O 1
ATOM 1312 N N . TRP A 1 174 ? 3.659 -22.725 1.983 1.00 94.06 174 TRP A N 1
ATOM 1313 C CA . TRP A 1 174 ? 2.986 -21.451 2.267 1.00 94.06 174 TRP A CA 1
ATOM 1314 C C . TRP A 1 174 ? 2.879 -21.143 3.770 1.00 94.06 174 TRP A C 1
ATOM 1316 O O . TRP A 1 174 ? 2.989 -19.988 4.182 1.00 94.06 174 TRP A O 1
ATOM 1326 N N . GLU A 1 175 ? 2.678 -22.169 4.597 1.00 95.88 175 GLU A N 1
ATOM 1327 C CA . GLU A 1 175 ? 2.637 -22.026 6.055 1.00 95.88 175 GLU A CA 1
ATOM 1328 C C . GLU A 1 175 ? 3.973 -21.502 6.593 1.00 95.88 175 GLU A C 1
ATOM 1330 O O . GLU A 1 175 ? 3.994 -20.550 7.373 1.00 95.88 175 GLU A O 1
ATOM 1335 N N . GLU A 1 176 ? 5.087 -22.046 6.101 1.00 96.81 176 GLU A N 1
ATOM 1336 C CA . GLU A 1 176 ? 6.421 -21.633 6.525 1.00 96.81 176 GLU A CA 1
ATOM 1337 C C . GLU A 1 176 ? 6.767 -20.227 6.023 1.00 96.81 176 GLU A C 1
ATOM 1339 O O . GLU A 1 176 ? 7.261 -19.392 6.781 1.00 96.81 176 GLU A O 1
ATOM 1344 N N . ILE A 1 177 ? 6.403 -19.913 4.776 1.00 96.56 177 ILE A N 1
ATOM 1345 C CA . ILE A 1 177 ? 6.479 -18.556 4.212 1.00 96.56 177 ILE A CA 1
ATOM 1346 C C . ILE A 1 177 ? 5.705 -17.565 5.083 1.00 96.56 177 ILE A C 1
ATOM 1348 O O . ILE A 1 177 ? 6.208 -16.48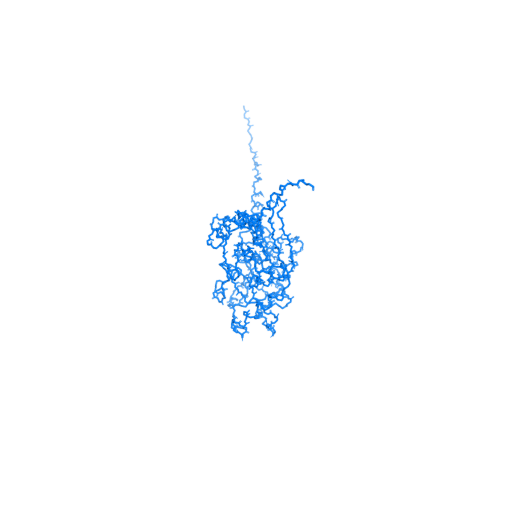7 5.404 1.00 96.56 177 ILE A O 1
ATOM 1352 N N . THR A 1 178 ? 4.489 -17.931 5.488 1.00 97.50 178 THR A N 1
ATOM 1353 C CA . THR A 1 178 ? 3.642 -17.084 6.328 1.00 97.50 178 THR A CA 1
ATOM 1354 C C . THR A 1 178 ? 4.273 -16.884 7.701 1.00 97.50 178 THR A C 1
ATOM 1356 O O . THR A 1 178 ? 4.368 -15.751 8.175 1.00 97.50 178 THR A O 1
ATOM 1359 N N . ARG A 1 179 ? 4.774 -17.956 8.325 1.00 98.00 179 ARG A N 1
ATOM 1360 C CA . ARG A 1 179 ? 5.456 -17.898 9.622 1.00 98.00 179 ARG A CA 1
ATOM 1361 C C . ARG A 1 179 ? 6.673 -16.970 9.577 1.00 98.00 179 ARG A C 1
ATOM 1363 O O . ARG A 1 179 ? 6.742 -16.043 10.387 1.00 98.00 179 ARG A O 1
ATOM 1370 N N . MET A 1 180 ? 7.596 -17.195 8.640 1.00 97.94 180 MET A N 1
ATOM 1371 C CA . MET A 1 180 ? 8.818 -16.395 8.472 1.00 97.94 180 MET A CA 1
ATOM 1372 C C . MET A 1 180 ? 8.482 -14.936 8.155 1.00 97.94 180 MET A C 1
ATOM 1374 O O . MET A 1 180 ? 8.956 -14.015 8.822 1.00 97.94 180 MET A O 1
ATOM 1378 N N . GLY A 1 181 ? 7.590 -14.717 7.188 1.00 97.69 181 GLY A N 1
ATOM 1379 C CA . GLY A 1 181 ? 7.243 -13.379 6.733 1.00 97.69 181 GLY A CA 1
ATOM 1380 C C . GLY A 1 181 ? 6.549 -12.542 7.805 1.00 97.69 181 GLY A C 1
ATOM 1381 O O . GLY A 1 181 ? 6.910 -11.380 7.993 1.00 97.69 181 GLY A O 1
ATOM 1382 N N . LEU A 1 182 ? 5.614 -13.121 8.569 1.00 98.44 182 LEU A N 1
ATOM 1383 C CA . LEU A 1 182 ? 5.003 -12.432 9.711 1.00 98.44 182 LEU A CA 1
ATOM 1384 C C . LEU A 1 182 ? 6.019 -12.189 10.834 1.00 98.44 182 LEU A C 1
ATOM 1386 O O . LEU A 1 182 ? 6.004 -11.120 11.442 1.00 98.44 182 LEU A O 1
ATOM 1390 N N . ALA A 1 183 ? 6.916 -13.140 11.117 1.00 98.44 183 ALA A N 1
ATOM 1391 C CA . ALA A 1 183 ? 7.968 -12.954 12.118 1.00 98.44 183 ALA A CA 1
ATOM 1392 C C . ALA A 1 183 ? 8.891 -11.776 11.768 1.00 98.44 183 ALA A C 1
ATOM 1394 O O . ALA A 1 183 ? 9.171 -10.943 12.633 1.00 98.44 183 ALA A O 1
ATOM 1395 N N . ASN A 1 184 ? 9.297 -11.648 10.505 1.00 97.44 184 ASN A N 1
ATOM 1396 C CA . ASN A 1 184 ? 10.125 -10.533 10.055 1.00 97.44 184 ASN A CA 1
ATOM 1397 C C . ASN A 1 184 ? 9.370 -9.204 10.038 1.00 97.44 184 ASN A C 1
ATOM 1399 O O . ASN A 1 184 ? 9.933 -8.190 10.450 1.00 97.44 184 ASN A O 1
ATOM 1403 N N . LEU A 1 185 ? 8.082 -9.199 9.678 1.00 97.94 185 LEU A N 1
ATOM 1404 C CA . LEU A 1 185 ? 7.252 -7.999 9.803 1.00 97.94 185 LEU A CA 1
ATOM 1405 C C . LEU A 1 185 ? 7.167 -7.502 11.247 1.00 97.94 185 LEU A C 1
ATOM 1407 O O . LEU A 1 185 ? 7.271 -6.296 11.448 1.00 97.94 185 LEU A O 1
ATOM 1411 N N . ARG A 1 186 ? 7.036 -8.392 12.244 1.00 98.12 186 ARG A N 1
ATOM 1412 C CA . ARG A 1 186 ? 6.999 -8.009 13.671 1.00 98.12 186 ARG A CA 1
ATOM 1413 C C . ARG A 1 186 ? 8.284 -7.323 14.131 1.00 98.12 186 ARG A C 1
ATOM 1415 O O . ARG A 1 186 ? 8.213 -6.392 14.917 1.00 98.12 186 ARG A O 1
ATOM 1422 N N . ARG A 1 187 ? 9.443 -7.724 13.598 1.00 96.12 187 ARG A N 1
ATOM 1423 C CA . ARG A 1 187 ? 10.758 -7.149 13.949 1.00 96.12 187 ARG A CA 1
ATOM 1424 C C . ARG A 1 187 ? 10.984 -5.737 13.396 1.00 96.12 187 ARG A C 1
ATOM 1426 O O . ARG A 1 187 ? 11.928 -5.066 13.819 1.00 96.12 187 ARG A O 1
ATOM 1433 N N . LEU A 1 188 ? 10.174 -5.296 12.431 1.00 95.81 188 LEU A N 1
ATOM 1434 C CA . LEU A 1 188 ? 10.295 -3.957 11.857 1.00 95.81 188 LEU A CA 1
ATOM 1435 C C . LEU A 1 188 ? 9.936 -2.884 12.889 1.00 95.81 188 LEU A C 1
ATOM 1437 O O . LEU A 1 188 ? 9.060 -3.072 13.730 1.00 95.81 188 LEU A O 1
ATOM 1441 N N . LYS A 1 189 ? 10.609 -1.737 12.789 1.00 94.38 189 LYS A N 1
ATOM 1442 C CA . LYS A 1 189 ? 10.333 -0.558 13.612 1.00 94.38 189 LYS A CA 1
ATOM 1443 C C . LYS A 1 189 ? 9.619 0.496 12.787 1.00 94.38 189 LYS A C 1
ATOM 1445 O O . LYS A 1 189 ? 9.978 0.712 11.630 1.00 94.38 189 LYS A O 1
ATOM 1450 N N . ASP A 1 190 ? 8.672 1.171 13.422 1.00 96.12 190 ASP A N 1
ATOM 1451 C CA . ASP A 1 190 ? 7.951 2.287 12.828 1.00 96.12 190 ASP A CA 1
ATOM 1452 C C . ASP A 1 190 ? 8.481 3.618 13.366 1.00 96.12 190 ASP A C 1
ATOM 1454 O O . ASP A 1 190 ? 8.793 3.755 14.550 1.00 96.12 190 ASP A O 1
ATOM 1458 N N . ASN A 1 191 ? 8.527 4.620 12.498 1.00 97.50 191 ASN A N 1
ATOM 1459 C CA . ASN A 1 191 ? 8.508 6.020 12.886 1.00 97.50 191 ASN A CA 1
ATOM 1460 C C . ASN A 1 191 ? 7.044 6.452 12.943 1.00 97.50 191 ASN A C 1
ATOM 1462 O O . ASN A 1 191 ? 6.331 6.336 11.943 1.00 97.50 191 ASN A O 1
ATOM 1466 N N . VAL A 1 192 ? 6.615 6.945 14.101 1.00 98.00 192 VAL A N 1
ATOM 1467 C CA . VAL A 1 192 ? 5.231 7.354 14.346 1.00 98.00 192 VAL A CA 1
ATOM 1468 C C . VAL A 1 192 ? 5.152 8.874 14.388 1.00 98.00 192 VAL A C 1
ATOM 1470 O O . VAL A 1 192 ? 5.833 9.516 15.187 1.00 98.00 192 VAL A O 1
ATOM 1473 N N . GLU A 1 193 ? 4.289 9.442 13.553 1.00 97.50 193 GLU A N 1
ATOM 1474 C CA . GLU A 1 193 ? 3.895 10.847 13.602 1.00 97.50 193 GLU A CA 1
ATOM 1475 C C . GLU A 1 193 ? 2.398 10.944 13.906 1.00 97.50 193 GLU A C 1
ATOM 1477 O O . GLU A 1 193 ? 1.585 10.267 13.280 1.00 97.50 193 GLU A O 1
ATOM 1482 N N . LEU A 1 194 ? 2.022 11.781 14.873 1.00 95.62 194 LEU A N 1
ATOM 1483 C CA . LEU A 1 194 ? 0.621 12.021 15.213 1.00 95.62 194 LEU A CA 1
ATOM 1484 C C . LEU A 1 194 ? 0.117 13.242 14.445 1.00 95.62 194 LEU A C 1
ATOM 1486 O O . LEU A 1 194 ? 0.511 14.375 14.726 1.00 95.62 194 LEU A O 1
ATOM 1490 N N . VAL A 1 195 ? -0.771 13.005 13.486 1.00 93.38 195 VAL A N 1
ATOM 1491 C CA . VAL A 1 195 ? -1.414 14.044 12.682 1.00 93.38 195 VAL A CA 1
ATOM 1492 C C . VAL A 1 195 ? -2.745 14.404 13.330 1.00 93.38 195 VAL A C 1
ATOM 1494 O O . VAL A 1 195 ? -3.585 13.536 13.564 1.00 93.38 195 VAL A O 1
ATOM 1497 N N . ARG A 1 196 ? -2.947 15.692 13.611 1.00 90.50 196 ARG A N 1
ATOM 1498 C CA . ARG A 1 196 ? -4.158 16.221 14.255 1.00 90.50 196 ARG A CA 1
ATOM 1499 C C . ARG A 1 196 ? -4.887 17.186 13.336 1.00 90.50 196 ARG A C 1
ATOM 1501 O O . ARG A 1 196 ? -4.250 17.863 12.529 1.00 90.50 196 ARG A O 1
ATOM 1508 N N . ASP A 1 197 ? -6.204 17.257 13.483 1.00 79.00 197 ASP A N 1
ATOM 1509 C CA . ASP A 1 197 ? -7.011 18.273 12.807 1.00 79.00 197 ASP A CA 1
ATOM 1510 C C . ASP A 1 197 ? -6.621 19.682 13.308 1.00 79.00 197 ASP A C 1
ATOM 1512 O O . ASP A 1 197 ? -6.669 19.935 14.515 1.00 79.00 197 ASP A O 1
ATOM 1516 N N . PRO A 1 198 ? -6.223 20.616 12.424 1.00 69.81 198 PRO A N 1
ATOM 1517 C CA . PRO A 1 198 ? -5.899 21.982 12.821 1.00 69.81 198 PRO A CA 1
ATOM 1518 C C . PRO A 1 198 ? -7.115 22.848 13.207 1.00 69.81 198 PRO A C 1
ATOM 1520 O O . PRO A 1 198 ? -6.904 23.940 13.736 1.00 69.81 198 PRO A O 1
ATOM 1523 N N . VAL A 1 199 ? -8.362 22.430 12.932 1.00 65.88 199 VAL A N 1
ATOM 1524 C CA . VAL A 1 199 ? -9.566 23.291 13.033 1.00 65.88 199 VAL A CA 1
ATOM 1525 C C . VAL A 1 199 ? -10.534 22.894 14.170 1.00 65.88 199 VAL A C 1
ATOM 1527 O O . VAL A 1 199 ? -11.566 23.541 14.344 1.00 65.88 199 VAL A O 1
ATOM 1530 N N . GLY A 1 200 ? -10.213 21.927 15.037 1.00 58.88 200 GLY A N 1
ATOM 1531 C CA . GLY A 1 200 ? -11.061 21.631 16.203 1.00 58.88 200 GLY A CA 1
ATOM 1532 C C . GLY A 1 200 ? -10.571 20.503 17.109 1.00 58.88 200 GLY A C 1
ATOM 1533 O O . GLY A 1 200 ? -9.523 19.906 16.872 1.00 58.88 200 GLY A O 1
ATOM 1534 N N . ASP A 1 201 ? -11.358 20.192 18.146 1.00 62.59 201 ASP A N 1
ATOM 1535 C CA . ASP A 1 201 ? -11.129 19.013 18.984 1.00 62.59 201 ASP A CA 1
ATOM 1536 C C . ASP A 1 201 ? -11.427 17.732 18.183 1.00 62.59 201 ASP A C 1
ATOM 1538 O O . ASP A 1 201 ? -12.571 17.333 17.957 1.00 62.59 201 ASP A O 1
ATOM 1542 N N . GLY A 1 202 ? -10.359 17.038 17.792 1.00 66.38 202 GLY A N 1
ATOM 1543 C CA . GLY A 1 202 ? -10.137 15.756 18.457 1.00 66.38 202 GLY A CA 1
ATOM 1544 C C . GLY A 1 202 ? -9.813 14.549 17.579 1.00 66.38 202 GLY A C 1
ATOM 1545 O O . GLY A 1 202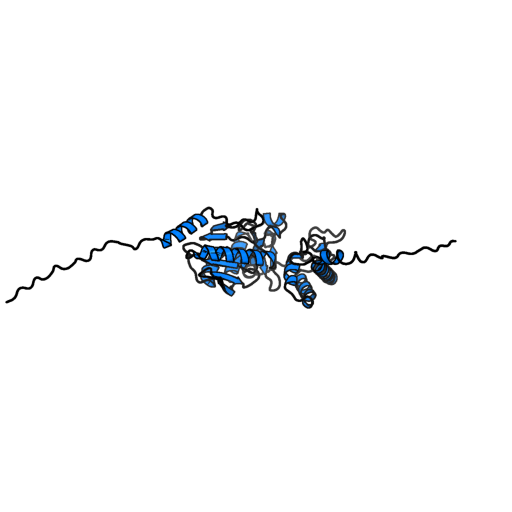 ? -9.520 13.495 18.127 1.00 66.38 202 GLY A O 1
ATOM 1546 N N . GLY A 1 203 ? -9.798 14.658 16.249 1.00 81.62 203 GLY A N 1
ATOM 1547 C CA . GLY A 1 203 ? -9.295 13.566 15.408 1.00 81.62 203 GLY A CA 1
ATOM 1548 C C . GLY A 1 203 ? -7.765 13.483 15.455 1.00 81.62 203 GLY A C 1
ATOM 1549 O O . GLY A 1 203 ? -7.091 14.425 15.043 1.00 81.62 203 GLY A O 1
ATOM 1550 N N . GLU A 1 204 ? -7.208 12.365 15.927 1.00 92.69 204 GLU A N 1
ATOM 1551 C CA . GLU A 1 204 ? -5.768 12.075 15.849 1.00 92.69 204 GLU A CA 1
ATOM 1552 C C . GLU A 1 204 ? -5.527 10.819 15.007 1.00 92.69 204 GLU A C 1
ATOM 1554 O O . GLU A 1 204 ? -6.083 9.757 15.285 1.00 92.69 204 GLU A O 1
ATOM 1559 N N . VAL A 1 205 ? -4.692 10.933 13.978 1.00 96.62 205 VAL A N 1
ATOM 1560 C CA . VAL A 1 205 ? -4.273 9.818 13.127 1.00 96.62 205 VAL A CA 1
ATOM 1561 C C . VAL A 1 205 ? -2.788 9.578 13.351 1.00 96.62 205 VAL A C 1
ATOM 1563 O O . VAL A 1 205 ? -1.967 10.459 13.108 1.00 96.62 205 VAL A O 1
ATOM 1566 N N . ALA A 1 206 ? -2.434 8.370 13.776 1.00 98.00 206 ALA A N 1
ATOM 1567 C CA . ALA A 1 206 ? -1.057 7.917 13.765 1.00 98.00 206 ALA A CA 1
ATOM 1568 C C . ALA A 1 206 ? -0.662 7.566 12.327 1.00 98.00 206 ALA A C 1
ATOM 1570 O O . ALA A 1 206 ? -1.233 6.662 11.714 1.00 98.00 206 ALA A O 1
ATOM 1571 N N . MET A 1 207 ? 0.318 8.285 11.794 1.00 98.38 207 MET A N 1
ATOM 1572 C CA . MET A 1 207 ? 0.972 7.996 10.528 1.00 98.38 207 MET A CA 1
ATOM 1573 C C . MET A 1 207 ? 2.267 7.242 10.810 1.00 98.38 207 MET A C 1
ATOM 1575 O O . MET A 1 207 ? 3.204 7.780 11.399 1.00 98.38 207 MET A O 1
ATOM 1579 N N . LEU A 1 208 ? 2.305 5.981 10.395 1.00 98.44 208 LEU A N 1
ATOM 1580 C CA . LEU A 1 208 ? 3.456 5.112 10.549 1.00 98.44 208 LEU A CA 1
ATOM 1581 C C . LEU A 1 208 ? 4.213 5.052 9.224 1.00 98.44 208 LEU A C 1
ATOM 1583 O O . LEU A 1 208 ? 3.631 4.828 8.159 1.00 98.44 208 LEU A O 1
ATOM 1587 N N . THR A 1 209 ? 5.526 5.230 9.317 1.00 96.69 209 THR A N 1
ATOM 1588 C CA . THR A 1 209 ? 6.506 5.043 8.238 1.00 96.69 209 THR A CA 1
ATOM 1589 C C . THR A 1 209 ? 7.666 4.197 8.769 1.00 96.69 209 THR A C 1
ATOM 1591 O O . THR A 1 209 ? 7.734 3.937 9.962 1.00 96.69 209 THR A O 1
ATOM 1594 N N . GLY A 1 210 ? 8.605 3.752 7.934 1.00 87.19 210 GLY A N 1
ATOM 1595 C CA . GLY A 1 210 ? 9.745 2.965 8.440 1.00 87.19 210 GLY A CA 1
ATOM 1596 C C . GLY A 1 210 ? 10.460 2.126 7.390 1.00 87.19 210 GLY A C 1
ATOM 1597 O O . GLY A 1 210 ? 11.644 1.830 7.532 1.00 87.19 210 GLY A O 1
ATOM 1598 N N . GLY A 1 211 ? 9.787 1.798 6.287 1.00 89.44 211 GLY A N 1
ATOM 1599 C CA . GLY A 1 211 ? 10.417 1.143 5.145 1.00 89.44 211 GLY A CA 1
ATOM 1600 C C . GLY A 1 211 ? 9.414 0.706 4.085 1.00 89.44 211 GLY A C 1
ATOM 1601 O O . GLY A 1 211 ? 8.237 1.019 4.153 1.00 89.44 211 GLY A O 1
ATOM 1602 N N . MET A 1 212 ? 9.861 -0.072 3.099 1.00 89.12 212 MET A N 1
ATOM 1603 C CA . MET A 1 212 ? 9.012 -0.522 1.979 1.00 89.12 212 MET A CA 1
ATOM 1604 C C . MET A 1 212 ? 7.932 -1.554 2.359 1.00 89.12 212 MET A C 1
ATOM 1606 O O . MET A 1 212 ? 7.166 -1.966 1.488 1.00 89.12 212 MET A O 1
ATOM 1610 N N . PHE A 1 213 ? 7.897 -1.970 3.628 1.00 95.69 213 PHE A N 1
ATOM 1611 C CA . PHE A 1 213 ? 6.968 -2.955 4.182 1.00 95.69 213 PHE A CA 1
ATOM 1612 C C . PHE A 1 213 ? 6.042 -2.373 5.259 1.00 95.69 213 PHE A C 1
ATOM 1614 O O . PHE A 1 213 ? 5.291 -3.134 5.865 1.00 95.69 213 PHE A O 1
ATOM 1621 N N . THR A 1 214 ? 6.054 -1.056 5.511 1.00 97.62 214 THR A N 1
ATOM 1622 C CA . THR A 1 214 ? 5.247 -0.456 6.590 1.00 97.62 214 THR A CA 1
ATOM 1623 C C . THR A 1 214 ? 3.761 -0.786 6.450 1.00 97.62 214 THR A C 1
ATOM 1625 O O . THR A 1 214 ? 3.150 -1.228 7.415 1.00 97.62 214 THR A O 1
ATOM 1628 N N . ALA A 1 215 ? 3.182 -0.675 5.247 1.00 98.19 215 ALA A N 1
ATOM 1629 C CA . ALA A 1 215 ? 1.782 -1.053 5.030 1.00 98.19 215 ALA A CA 1
ATOM 1630 C C . ALA A 1 215 ? 1.526 -2.522 5.374 1.00 98.19 215 ALA A C 1
ATOM 1632 O O . ALA A 1 215 ? 0.482 -2.872 5.912 1.00 98.19 215 ALA A O 1
ATOM 1633 N N . SER A 1 216 ? 2.507 -3.387 5.100 1.00 98.50 216 SER A N 1
ATOM 1634 C CA . SER A 1 216 ? 2.394 -4.828 5.339 1.00 98.50 216 SER A CA 1
ATOM 1635 C C . SER A 1 216 ? 2.387 -5.178 6.822 1.00 98.50 216 SER A C 1
ATOM 1637 O O . SER A 1 216 ? 1.918 -6.252 7.184 1.00 98.50 216 SER A O 1
ATOM 1639 N N . ARG A 1 217 ? 2.794 -4.253 7.701 1.00 98.19 217 ARG A N 1
ATOM 1640 C CA . ARG A 1 217 ? 2.626 -4.412 9.149 1.00 98.19 217 ARG A CA 1
ATOM 1641 C C . ARG A 1 217 ? 1.158 -4.435 9.589 1.00 98.19 217 ARG A C 1
ATOM 1643 O O . ARG A 1 217 ? 0.885 -4.878 10.696 1.00 98.19 217 ARG A O 1
ATOM 1650 N N . ALA A 1 218 ? 0.208 -4.089 8.715 1.00 98.31 218 ALA A N 1
ATOM 1651 C CA . ALA A 1 218 ? -1.211 -4.388 8.917 1.00 98.31 218 ALA A CA 1
ATOM 1652 C C . ALA A 1 218 ? -1.487 -5.889 9.159 1.00 98.31 218 ALA A C 1
ATOM 1654 O O . ALA A 1 218 ? -2.394 -6.221 9.915 1.00 98.31 218 ALA A O 1
ATOM 1655 N N . LEU A 1 219 ? -0.677 -6.796 8.595 1.00 98.31 219 LEU A N 1
ATOM 1656 C CA . LEU A 1 219 ? -0.774 -8.245 8.842 1.00 98.31 219 LEU A CA 1
ATOM 1657 C C . LEU A 1 219 ? -0.402 -8.644 10.282 1.00 98.31 219 LEU A C 1
ATOM 1659 O O . LEU A 1 219 ? -0.675 -9.761 10.708 1.00 98.31 219 LEU A O 1
ATOM 1663 N N . VAL A 1 220 ? 0.258 -7.746 11.015 1.00 98.00 220 VAL A N 1
ATOM 1664 C CA . VAL A 1 220 ? 0.683 -7.915 12.412 1.00 98.00 220 VAL A CA 1
ATOM 1665 C C . VAL A 1 220 ? 0.223 -6.712 13.239 1.00 98.00 220 VAL A C 1
ATOM 1667 O O . VAL A 1 220 ? 0.966 -6.180 14.067 1.00 98.00 220 VAL A O 1
ATOM 1670 N N . LEU A 1 221 ? -1.003 -6.239 12.971 1.00 97.94 221 LEU A N 1
ATOM 1671 C CA . LEU A 1 221 ? -1.548 -5.014 13.559 1.00 97.94 221 LEU A CA 1
ATOM 1672 C C . LEU A 1 221 ? -1.534 -5.049 15.092 1.00 97.94 221 LEU A C 1
ATOM 1674 O O . LEU A 1 221 ? -1.268 -4.027 15.714 1.00 97.94 221 LEU A O 1
ATOM 1678 N N . ASP A 1 222 ? -1.740 -6.213 15.708 1.00 97.00 222 ASP A N 1
ATOM 1679 C CA . ASP A 1 222 ? -1.625 -6.404 17.158 1.00 97.00 222 ASP A CA 1
ATOM 1680 C C . ASP A 1 222 ? -0.256 -5.947 17.700 1.00 97.00 222 ASP A C 1
ATOM 1682 O O . ASP A 1 222 ? -0.163 -5.299 18.743 1.00 97.00 222 ASP A O 1
ATOM 1686 N N . THR A 1 223 ? 0.810 -6.252 16.956 1.00 97.44 223 THR A N 1
ATOM 1687 C CA . THR A 1 223 ? 2.189 -5.903 17.294 1.00 97.44 223 THR A CA 1
ATOM 1688 C C . THR A 1 223 ? 2.425 -4.418 17.065 1.00 97.44 223 THR A C 1
ATOM 1690 O O . THR A 1 223 ? 3.013 -3.762 17.917 1.00 97.44 223 THR A O 1
ATOM 1693 N N . VAL A 1 224 ? 1.894 -3.859 15.975 1.00 97.88 224 VAL A N 1
ATOM 1694 C CA . VAL A 1 224 ? 1.953 -2.414 15.702 1.00 97.88 224 VAL A CA 1
ATOM 1695 C C . VAL A 1 224 ? 1.272 -1.607 16.808 1.00 97.88 224 VAL A C 1
ATOM 1697 O O . VAL A 1 224 ? 1.846 -0.645 17.319 1.00 97.88 224 VAL A O 1
ATOM 1700 N N . LEU A 1 225 ? 0.059 -1.998 17.205 1.00 97.69 225 LEU A N 1
ATOM 1701 C CA . LEU A 1 225 ? -0.695 -1.315 18.253 1.00 97.69 225 LEU A CA 1
ATOM 1702 C C . LEU A 1 225 ? 0.067 -1.346 19.581 1.00 97.69 225 LEU A C 1
ATOM 1704 O O . LEU A 1 225 ? 0.236 -0.302 20.208 1.00 97.69 225 LEU A O 1
ATOM 1708 N N . ARG A 1 226 ? 0.588 -2.513 19.971 1.00 97.12 226 ARG A N 1
ATOM 1709 C CA . ARG A 1 226 ? 1.315 -2.702 21.232 1.00 97.12 226 ARG A CA 1
ATOM 1710 C C . ARG A 1 226 ? 2.666 -1.986 21.257 1.00 97.12 226 ARG A C 1
ATOM 1712 O O . ARG A 1 226 ? 2.979 -1.282 22.213 1.00 97.12 226 ARG A O 1
ATOM 1719 N N . GLU A 1 227 ? 3.483 -2.181 20.227 1.00 97.06 227 GLU A N 1
ATOM 1720 C CA . GLU A 1 227 ? 4.888 -1.761 20.238 1.00 97.06 227 GLU A CA 1
ATOM 1721 C C . GLU A 1 227 ? 5.087 -0.338 19.721 1.00 97.06 227 GLU A C 1
ATOM 1723 O O . GLU A 1 227 ? 5.901 0.390 20.286 1.00 97.06 227 GLU A O 1
ATOM 1728 N N . SER A 1 228 ? 4.337 0.073 18.693 1.00 97.00 228 SER A N 1
ATOM 1729 C CA . SER A 1 228 ? 4.489 1.395 18.074 1.00 97.00 228 SER A CA 1
ATOM 1730 C C . SER A 1 228 ? 3.531 2.428 18.661 1.00 97.00 228 SER A C 1
ATOM 1732 O O . SER A 1 228 ? 3.918 3.580 18.837 1.00 97.00 228 SER A O 1
ATOM 1734 N N . LEU A 1 229 ? 2.284 2.042 18.968 1.00 97.00 229 LEU A N 1
ATOM 1735 C CA . LEU A 1 229 ? 1.272 2.968 19.506 1.00 97.00 229 LEU A CA 1
ATOM 1736 C C . LEU A 1 229 ? 1.037 2.832 21.015 1.00 97.00 229 LEU A C 1
ATOM 1738 O O . LEU A 1 229 ? 0.312 3.646 21.584 1.00 97.00 229 LEU A O 1
ATOM 1742 N N . HIS A 1 230 ? 1.638 1.831 21.665 1.00 97.12 230 HIS A N 1
ATOM 1743 C CA . HIS A 1 230 ? 1.455 1.540 23.092 1.00 97.12 230 HIS A CA 1
ATOM 1744 C C . HIS A 1 230 ? -0.020 1.383 23.501 1.00 97.12 230 HIS A C 1
ATOM 1746 O O . HIS A 1 230 ? -0.439 1.813 24.577 1.00 97.12 230 HIS A O 1
ATOM 1752 N N . VAL A 1 231 ? -0.817 0.764 22.627 1.00 95.88 231 VAL A N 1
ATOM 1753 C CA . VAL A 1 231 ? -2.230 0.444 22.846 1.00 95.88 231 VAL A CA 1
ATOM 1754 C C . VAL A 1 231 ? -2.410 -1.067 22.841 1.00 95.88 231 VAL A C 1
ATOM 1756 O O . VAL A 1 231 ? -2.168 -1.736 21.839 1.00 95.88 231 VAL A O 1
ATOM 1759 N N . GLU A 1 232 ? -2.913 -1.599 23.948 1.00 91.44 232 GLU A N 1
ATOM 1760 C CA . GLU A 1 232 ? -3.330 -2.994 24.054 1.00 91.44 232 GLU A CA 1
ATOM 1761 C C . GLU A 1 232 ? -4.856 -3.085 24.022 1.00 91.44 232 GLU A C 1
ATOM 1763 O O . GLU A 1 232 ? -5.537 -2.319 24.699 1.00 91.44 232 GLU A O 1
ATOM 1768 N N . ASN A 1 233 ? -5.392 -4.033 23.247 1.00 88.75 233 ASN A N 1
ATOM 1769 C CA . ASN A 1 233 ? -6.817 -4.386 23.219 1.00 88.75 233 ASN A CA 1
ATOM 1770 C C . ASN A 1 233 ? -7.774 -3.173 23.118 1.00 88.75 233 ASN A C 1
ATOM 1772 O O . ASN A 1 233 ? -8.562 -2.937 24.038 1.00 88.75 233 ASN A O 1
ATOM 1776 N N . PRO A 1 234 ? -7.739 -2.395 22.017 1.00 92.81 234 PRO A N 1
ATOM 1777 C CA . PRO A 1 234 ? -8.598 -1.223 21.871 1.00 92.81 234 PRO A CA 1
ATOM 1778 C C . PRO A 1 234 ? -10.086 -1.631 21.922 1.00 92.81 234 PRO A C 1
ATOM 1780 O O . PRO A 1 234 ? -10.543 -2.366 21.043 1.00 92.81 234 PRO A O 1
ATOM 1783 N N . PRO A 1 235 ? -10.876 -1.154 22.906 1.00 90.12 235 PRO A N 1
ATOM 1784 C CA . PRO A 1 235 ? -12.209 -1.696 23.213 1.00 90.12 235 PRO A CA 1
ATOM 1785 C C . PRO A 1 235 ? -13.242 -1.485 22.099 1.00 90.12 235 PRO A C 1
ATOM 1787 O O . PRO A 1 235 ? -14.251 -2.193 22.031 1.00 90.12 235 PRO A O 1
ATOM 1790 N N . PHE A 1 236 ? -12.988 -0.508 21.230 1.00 94.88 236 PHE A N 1
ATOM 1791 C CA . PHE A 1 236 ? -13.822 -0.174 20.082 1.00 94.88 236 PHE A CA 1
ATOM 1792 C C . PHE A 1 236 ? -13.129 -0.453 18.744 1.00 94.88 236 PHE A C 1
ATOM 1794 O O . PHE A 1 236 ? -13.714 -0.176 17.702 1.00 94.88 236 PHE A O 1
ATOM 1801 N N . GLY A 1 237 ? -11.923 -1.026 18.747 1.00 96.19 237 GLY A N 1
ATOM 1802 C CA . GLY A 1 237 ? -11.140 -1.271 17.536 1.00 96.19 237 GLY A CA 1
ATOM 1803 C C . GLY A 1 237 ? -10.424 -0.030 16.999 1.00 96.19 237 GLY A C 1
ATOM 1804 O O . GLY A 1 237 ? -10.146 0.929 17.726 1.00 96.19 237 GLY A O 1
ATOM 1805 N N . CYS A 1 238 ? -10.081 -0.065 15.714 1.00 97.62 238 CYS A N 1
ATOM 1806 C CA . CYS A 1 238 ? -9.355 1.003 15.026 1.00 97.62 238 CYS A CA 1
ATOM 1807 C C . CYS A 1 238 ? -9.926 1.250 13.628 1.00 97.62 238 CYS A C 1
ATOM 1809 O O . CYS A 1 238 ? -10.493 0.350 13.011 1.00 97.62 238 CYS A O 1
ATOM 1811 N N . LEU A 1 239 ? -9.732 2.460 13.111 1.00 97.75 239 LEU A N 1
ATOM 1812 C CA . LEU A 1 239 ? -9.772 2.726 11.679 1.00 97.75 239 LEU A CA 1
ATOM 1813 C C . LEU A 1 239 ? -8.347 2.663 11.139 1.00 97.75 239 LEU A C 1
ATOM 1815 O O . LEU A 1 239 ? -7.440 3.263 11.714 1.00 97.75 239 LEU A O 1
ATOM 1819 N N . VAL A 1 240 ? -8.154 1.938 10.045 1.00 98.56 240 VAL A N 1
ATOM 1820 C CA . VAL A 1 240 ? -6.844 1.684 9.449 1.00 98.56 240 VAL A CA 1
ATOM 1821 C C . VAL A 1 240 ? -6.898 1.951 7.950 1.00 98.56 240 VAL A C 1
ATOM 1823 O O . VAL A 1 240 ? -7.865 1.579 7.289 1.00 98.56 240 VAL A O 1
ATOM 1826 N N . ALA A 1 241 ? -5.861 2.574 7.396 1.00 98.50 241 ALA A N 1
ATOM 1827 C CA . ALA A 1 241 ? -5.685 2.724 5.955 1.00 98.50 241 ALA A CA 1
ATOM 1828 C C . ALA A 1 241 ? -4.245 2.397 5.542 1.00 98.50 241 ALA A C 1
ATOM 1830 O O . ALA A 1 241 ? -3.293 2.655 6.278 1.00 98.50 241 ALA A O 1
ATOM 1831 N N . MET A 1 242 ? -4.092 1.839 4.342 1.00 98.06 242 MET A N 1
ATOM 1832 C CA . MET A 1 242 ? -2.810 1.409 3.770 1.00 98.06 242 MET A CA 1
ATOM 1833 C C . MET A 1 242 ? -2.641 2.010 2.365 1.00 98.06 242 MET A C 1
ATOM 1835 O O . MET A 1 242 ? -2.790 1.305 1.369 1.00 98.06 242 MET A O 1
ATOM 1839 N N . PRO A 1 243 ? -2.391 3.326 2.245 1.00 97.44 243 PRO A N 1
ATOM 1840 C CA . PRO A 1 243 ? -2.420 3.995 0.946 1.00 97.44 243 PRO A CA 1
ATOM 1841 C C . PRO A 1 243 ? -1.253 3.626 0.030 1.00 97.44 243 PRO A C 1
ATOM 1843 O O . PRO A 1 243 ? -1.438 3.444 -1.174 1.00 97.44 243 PRO A O 1
ATOM 1846 N N . SER A 1 244 ? -0.058 3.462 0.594 1.00 96.62 244 SER A N 1
ATOM 1847 C CA . SER A 1 244 ? 1.165 3.112 -0.127 1.00 96.62 244 SER A CA 1
ATOM 1848 C C . SER A 1 244 ? 1.986 2.100 0.653 1.00 96.62 244 SER A C 1
ATOM 1850 O O . SER A 1 244 ? 1.865 1.997 1.866 1.00 96.62 244 SER A O 1
ATOM 1852 N N . ARG A 1 245 ? 2.849 1.353 -0.040 1.00 95.31 245 ARG A N 1
ATOM 1853 C CA . ARG A 1 245 ? 3.661 0.251 0.515 1.00 95.31 245 ARG A CA 1
ATOM 1854 C C . ARG A 1 245 ? 4.438 0.610 1.787 1.00 95.31 245 ARG A C 1
ATOM 1856 O O . ARG A 1 245 ? 4.720 -0.256 2.611 1.00 95.31 245 ARG A O 1
ATOM 1863 N N . ASP A 1 246 ? 4.807 1.875 1.918 1.00 95.50 246 ASP A N 1
ATOM 1864 C CA . ASP A 1 246 ? 5.659 2.429 2.959 1.00 95.50 246 ASP A CA 1
ATOM 1865 C C . ASP A 1 246 ? 4.906 3.217 4.033 1.00 95.50 246 ASP A C 1
ATOM 1867 O O . ASP A 1 246 ? 5.548 3.790 4.918 1.00 95.50 246 ASP A O 1
ATOM 1871 N N . MET A 1 247 ? 3.571 3.167 4.018 1.00 97.75 247 MET A N 1
ATOM 1872 C CA . MET A 1 247 ? 2.724 3.931 4.923 1.00 97.75 247 MET A CA 1
ATOM 1873 C C . MET A 1 247 ? 1.573 3.106 5.498 1.00 97.75 247 MET A C 1
ATOM 1875 O O . MET A 1 247 ? 0.872 2.393 4.779 1.00 97.75 247 MET A O 1
ATOM 1879 N N . LEU A 1 248 ? 1.346 3.261 6.800 1.00 98.62 248 LEU A N 1
ATOM 1880 C CA . LEU A 1 248 ? 0.191 2.718 7.509 1.00 98.62 248 LEU A CA 1
ATOM 1881 C C . LEU A 1 248 ? -0.422 3.836 8.356 1.00 98.62 248 LEU A C 1
ATOM 1883 O O . LEU A 1 248 ? 0.282 4.496 9.115 1.00 98.62 248 LEU A O 1
ATOM 1887 N N . LEU A 1 249 ? -1.721 4.073 8.205 1.00 98.69 249 LEU A N 1
ATOM 1888 C CA . LEU A 1 249 ? -2.450 5.103 8.941 1.00 98.69 249 LEU A CA 1
ATOM 1889 C C . LEU A 1 249 ? -3.406 4.431 9.917 1.00 98.69 249 LEU A C 1
ATOM 1891 O O . LEU A 1 249 ? -4.146 3.533 9.515 1.00 98.69 249 LEU A O 1
ATOM 1895 N N . ILE A 1 250 ? -3.404 4.856 11.178 1.00 98.50 250 ILE A N 1
ATOM 1896 C CA . ILE A 1 250 ? -4.216 4.245 12.234 1.00 98.50 250 ILE A CA 1
ATOM 1897 C C . ILE A 1 250 ? -4.868 5.336 13.080 1.00 98.50 250 ILE A C 1
ATOM 1899 O O . ILE A 1 250 ? -4.199 6.231 13.586 1.00 98.50 250 ILE A O 1
ATOM 1903 N N . HIS A 1 251 ? -6.170 5.217 13.303 1.00 97.62 251 HIS A N 1
ATOM 1904 C CA . HIS A 1 251 ? -6.881 5.924 14.359 1.00 97.62 251 HIS A CA 1
ATOM 1905 C C . HIS A 1 251 ? -7.483 4.903 15.325 1.00 97.62 251 HIS A C 1
ATOM 1907 O O . HIS A 1 251 ? -8.273 4.046 14.929 1.00 97.62 251 HIS A O 1
ATOM 1913 N N . VAL A 1 252 ? -7.114 4.990 16.600 1.00 96.88 252 VAL A N 1
ATOM 1914 C CA . VAL A 1 252 ? -7.669 4.130 17.651 1.00 96.88 252 VAL A CA 1
ATOM 1915 C C . VAL A 1 252 ? -8.988 4.724 18.132 1.00 96.88 252 VAL A C 1
ATOM 1917 O O . VAL A 1 252 ? -9.011 5.871 18.570 1.00 96.88 252 VAL A O 1
ATOM 1920 N N . LEU A 1 253 ? -10.071 3.942 18.101 1.00 94.94 253 LEU A N 1
ATOM 1921 C CA . LEU A 1 253 ? -11.395 4.433 18.487 1.00 94.94 253 LEU A CA 1
ATOM 1922 C C . LEU A 1 253 ? -11.500 4.535 20.006 1.00 94.94 253 LEU A C 1
ATOM 1924 O O . LEU A 1 253 ? -11.301 3.550 20.721 1.00 94.94 253 LEU A O 1
ATOM 1928 N N . ARG A 1 254 ? -11.842 5.731 20.487 1.00 90.44 254 ARG A N 1
ATOM 1929 C CA . ARG A 1 254 ? -11.983 6.032 21.920 1.00 90.44 254 ARG A CA 1
ATOM 1930 C C . ARG A 1 254 ? -13.288 6.752 22.244 1.00 90.44 254 ARG A C 1
ATOM 1932 O O . ARG A 1 254 ? -13.887 6.470 23.274 1.00 90.44 254 ARG A O 1
ATOM 1939 N N . ASP A 1 255 ? -13.729 7.636 21.358 1.00 88.50 255 ASP A N 1
ATOM 1940 C CA . ASP A 1 255 ? -14.879 8.523 21.545 1.00 88.50 255 ASP A CA 1
ATOM 1941 C C . ASP A 1 255 ? -15.429 8.990 20.173 1.00 88.50 255 ASP A C 1
ATOM 1943 O O . ASP A 1 255 ? -15.132 8.404 19.125 1.00 88.50 255 ASP A O 1
ATOM 1947 N N . GLN A 1 256 ? -16.249 10.047 20.164 1.00 86.50 256 GLN A N 1
ATOM 1948 C CA . GLN A 1 256 ? -16.857 10.611 18.951 1.00 86.50 256 GLN A CA 1
ATOM 1949 C C . GLN A 1 256 ? -15.859 11.263 17.976 1.00 86.50 256 GLN A C 1
ATOM 1951 O O . GLN A 1 256 ? -16.237 11.581 16.844 1.00 86.50 256 GLN A O 1
ATOM 1956 N N . THR A 1 257 ? -14.580 11.399 18.339 1.00 89.81 257 THR A N 1
ATOM 1957 C CA . THR A 1 257 ? -13.543 11.917 17.431 1.00 89.81 257 THR A CA 1
ATOM 1958 C C . THR A 1 257 ? -13.327 11.046 16.195 1.00 89.81 257 THR A C 1
ATOM 1960 O O . THR A 1 257 ? -12.783 11.522 15.197 1.00 89.81 257 THR A O 1
ATOM 1963 N N . VAL A 1 258 ? -13.854 9.816 16.212 1.00 90.62 258 VAL A N 1
ATOM 1964 C CA . VAL A 1 258 ? -13.921 8.901 15.068 1.00 90.62 258 VAL A CA 1
ATOM 1965 C C . VAL A 1 258 ? -14.481 9.556 13.801 1.00 90.62 258 VAL A C 1
ATOM 1967 O O . VAL A 1 258 ? -14.016 9.240 12.709 1.00 90.62 258 VAL A O 1
ATOM 1970 N N . ILE A 1 259 ? -15.434 10.490 13.914 1.00 88.00 259 ILE A N 1
ATOM 1971 C CA . ILE A 1 259 ? -16.029 11.168 12.749 1.00 88.00 259 ILE A CA 1
ATOM 1972 C C . ILE A 1 259 ? -14.986 12.063 12.065 1.00 88.00 259 ILE A C 1
ATOM 1974 O O . ILE A 1 259 ? -14.788 11.974 10.851 1.00 88.00 259 ILE A O 1
ATOM 1978 N N . ASN A 1 260 ? -14.275 12.877 12.848 1.00 89.81 260 ASN A N 1
ATOM 1979 C CA . ASN A 1 260 ? -13.232 13.772 12.342 1.00 89.81 260 ASN A CA 1
ATOM 1980 C C . ASN A 1 260 ? -12.033 12.965 11.827 1.00 89.81 260 ASN A C 1
ATOM 1982 O O . ASN A 1 260 ? -11.550 13.191 10.716 1.00 89.81 260 ASN A O 1
ATOM 1986 N N . ALA A 1 261 ? -11.607 11.956 12.591 1.00 92.38 261 ALA A N 1
ATOM 1987 C CA . ALA A 1 261 ? -10.511 11.078 12.207 1.00 92.38 261 ALA A CA 1
ATOM 1988 C C . ALA A 1 261 ? -10.809 10.286 10.926 1.00 92.38 261 ALA A C 1
ATOM 1990 O O . ALA A 1 261 ? -9.911 10.100 10.108 1.00 92.38 261 ALA A O 1
ATOM 1991 N N . PHE A 1 262 ? -12.059 9.862 10.704 1.00 92.44 262 PHE A N 1
ATOM 1992 C CA . PHE A 1 262 ? -12.461 9.216 9.456 1.00 92.44 262 PHE A CA 1
ATOM 1993 C C . PHE A 1 262 ? -12.287 10.153 8.254 1.00 92.44 262 PHE A C 1
ATOM 1995 O O . PHE A 1 262 ? -11.697 9.751 7.253 1.00 92.44 262 PHE A O 1
ATOM 2002 N N . GLY A 1 263 ? -12.736 11.409 8.359 1.00 90.94 263 GLY A N 1
ATOM 2003 C CA . GLY A 1 263 ? -12.539 12.411 7.306 1.00 90.94 263 GLY A CA 1
ATOM 2004 C C . GLY A 1 263 ? -11.057 12.665 7.005 1.00 90.94 263 GLY A C 1
ATOM 2005 O O . GLY A 1 263 ? -10.655 12.710 5.840 1.00 90.94 263 GLY A O 1
ATOM 2006 N N . MET A 1 264 ? -10.223 12.757 8.046 1.00 92.44 264 MET A N 1
ATOM 2007 C CA . MET A 1 264 ? -8.770 12.885 7.900 1.00 92.44 264 MET A CA 1
ATOM 2008 C C . MET A 1 264 ? -8.144 11.663 7.223 1.00 92.44 264 MET A C 1
ATOM 2010 O O . MET A 1 264 ? -7.414 11.818 6.245 1.00 92.44 264 MET A O 1
ATOM 2014 N N . LEU A 1 265 ? -8.447 10.455 7.711 1.00 94.69 265 LEU A N 1
ATOM 2015 C CA . LEU A 1 265 ? -7.956 9.197 7.143 1.00 94.69 265 LEU A CA 1
ATOM 2016 C C . LEU A 1 265 ? -8.324 9.075 5.674 1.00 94.69 265 LEU A C 1
ATOM 2018 O O . LEU A 1 265 ? -7.484 8.698 4.866 1.00 94.69 265 LEU A O 1
ATOM 2022 N N . LEU A 1 266 ? -9.557 9.428 5.326 1.00 93.44 266 LEU A N 1
ATOM 2023 C CA . LEU A 1 266 ? -10.038 9.359 3.961 1.00 93.44 266 LEU A CA 1
ATOM 2024 C C . LEU A 1 266 ? -9.265 10.297 3.029 1.00 93.44 266 LEU A C 1
ATOM 2026 O O . LEU A 1 266 ? -8.865 9.898 1.935 1.00 93.44 266 LEU A O 1
ATOM 2030 N N . ASN A 1 267 ? -9.022 11.533 3.464 1.00 92.38 267 ASN A N 1
ATOM 2031 C CA . ASN A 1 267 ? -8.245 12.498 2.691 1.00 92.38 267 ASN A CA 1
ATOM 2032 C C . ASN A 1 267 ? -6.792 12.039 2.525 1.00 92.38 267 ASN A C 1
ATOM 2034 O O . ASN A 1 267 ? -6.288 11.995 1.404 1.00 92.38 267 ASN A O 1
ATOM 2038 N N . LEU A 1 268 ? -6.137 11.644 3.622 1.00 94.56 268 LEU A N 1
ATOM 2039 C CA . LEU A 1 268 ? -4.755 11.164 3.595 1.00 94.56 268 LEU A CA 1
ATOM 2040 C C . LEU A 1 268 ? -4.619 9.909 2.725 1.00 94.56 268 LEU A C 1
ATOM 2042 O O . LEU A 1 268 ? -3.734 9.852 1.873 1.00 94.56 268 LEU A O 1
ATOM 2046 N N . ALA A 1 269 ? -5.518 8.935 2.887 1.00 95.94 269 ALA A N 1
ATOM 2047 C CA . ALA A 1 269 ? -5.484 7.692 2.131 1.00 95.94 269 ALA A CA 1
ATOM 2048 C C . ALA A 1 269 ? -5.607 7.944 0.622 1.00 95.94 269 ALA A C 1
ATOM 2050 O O . ALA A 1 269 ? -4.819 7.408 -0.152 1.00 95.94 269 ALA A O 1
ATOM 2051 N N . ASN A 1 270 ? -6.530 8.814 0.203 1.00 93.31 270 ASN A N 1
ATOM 2052 C CA . ASN A 1 270 ? -6.697 9.165 -1.208 1.00 93.31 270 ASN A CA 1
ATOM 2053 C C . ASN A 1 270 ? -5.480 9.890 -1.787 1.00 93.31 270 ASN A C 1
ATOM 2055 O O . ASN A 1 270 ? -5.015 9.521 -2.866 1.00 93.31 270 ASN A O 1
ATOM 2059 N N . CYS A 1 271 ? -4.954 10.892 -1.077 1.00 92.06 271 CYS A N 1
ATOM 2060 C CA . CYS A 1 271 ? -3.781 11.640 -1.527 1.00 92.06 271 CYS A CA 1
ATOM 2061 C C . CYS A 1 271 ? -2.572 10.714 -1.700 1.00 92.06 271 CYS A C 1
ATOM 2063 O O . CYS A 1 271 ? -1.976 10.656 -2.774 1.00 92.06 271 CYS A O 1
ATOM 2065 N N . PHE A 1 272 ? -2.244 9.925 -0.675 1.00 94.31 272 PHE A N 1
ATOM 2066 C CA . PHE A 1 272 ? -1.085 9.038 -0.735 1.00 94.31 272 PHE A CA 1
ATOM 2067 C C . PHE A 1 272 ? -1.287 7.863 -1.697 1.00 94.31 272 PHE A C 1
ATOM 2069 O O . PHE A 1 272 ? -0.335 7.461 -2.357 1.00 94.31 272 PHE A O 1
ATOM 2076 N N . PHE A 1 273 ? -2.502 7.336 -1.859 1.00 93.56 273 PHE A N 1
ATOM 2077 C CA . PHE A 1 273 ? -2.762 6.307 -2.868 1.00 93.56 273 PHE A CA 1
ATOM 2078 C C . PHE A 1 273 ? -2.556 6.837 -4.298 1.00 93.56 273 PHE A C 1
ATOM 2080 O O . PHE A 1 273 ? -2.025 6.133 -5.160 1.00 93.56 273 PHE A O 1
ATOM 2087 N N . ALA A 1 274 ? -2.960 8.082 -4.563 1.00 88.69 274 ALA A N 1
ATOM 2088 C CA . ALA A 1 274 ? -2.778 8.705 -5.870 1.00 88.69 274 ALA A CA 1
ATOM 2089 C C . ALA A 1 274 ? -1.300 9.017 -6.157 1.00 88.69 274 ALA A C 1
ATOM 2091 O O . ALA A 1 274 ? -0.798 8.678 -7.238 1.00 88.69 274 ALA A O 1
ATOM 2092 N N . ASP A 1 275 ? -0.607 9.609 -5.182 1.00 87.75 275 ASP A N 1
ATOM 2093 C CA . ASP A 1 275 ? 0.675 10.277 -5.407 1.00 87.75 275 ASP A CA 1
ATOM 2094 C C . ASP A 1 275 ? 1.898 9.450 -4.989 1.00 87.75 275 ASP A C 1
ATOM 2096 O O . ASP A 1 275 ? 2.967 9.603 -5.587 1.00 87.75 275 ASP A O 1
ATOM 2100 N N . SER A 1 276 ? 1.777 8.542 -4.016 1.00 89.62 276 SER A N 1
ATOM 2101 C CA . SER A 1 276 ? 2.927 7.792 -3.499 1.00 89.62 276 SER A CA 1
ATOM 2102 C C . SER A 1 276 ? 3.292 6.587 -4.377 1.00 89.62 276 SER A C 1
ATOM 2104 O O . SER A 1 276 ? 2.422 5.856 -4.860 1.00 89.62 276 SER A O 1
ATOM 2106 N N . PRO A 1 277 ? 4.592 6.297 -4.572 1.00 89.06 277 PRO A N 1
ATOM 2107 C CA . PRO A 1 277 ? 5.027 5.077 -5.242 1.00 89.06 277 PRO A CA 1
ATOM 2108 C C . PRO A 1 277 ? 4.569 3.805 -4.514 1.00 89.06 277 PRO A C 1
ATOM 2110 O O . PRO A 1 277 ? 4.708 3.675 -3.301 1.00 89.06 277 PRO A O 1
ATOM 2113 N N . GLY A 1 278 ? 4.127 2.806 -5.279 1.00 90.06 278 GLY A N 1
ATOM 2114 C CA . GLY A 1 278 ? 3.648 1.533 -4.744 1.00 90.06 278 GLY A CA 1
ATOM 2115 C C . GLY A 1 278 ? 2.320 1.663 -3.997 1.00 90.06 278 GLY A C 1
ATOM 2116 O O . GLY A 1 278 ? 2.305 1.368 -2.802 1.00 90.06 278 GLY A O 1
ATOM 2117 N N . PRO A 1 279 ? 1.234 2.088 -4.669 1.00 93.88 279 PRO A N 1
ATOM 2118 C CA . PRO A 1 279 ? -0.088 2.159 -4.057 1.00 93.88 279 PRO A CA 1
ATOM 2119 C C . PRO A 1 279 ? -0.552 0.776 -3.580 1.00 93.88 279 PRO A C 1
ATOM 2121 O O . PRO A 1 279 ? -0.270 -0.235 -4.231 1.00 93.88 279 PRO A O 1
ATOM 2124 N N . VAL A 1 280 ? -1.262 0.733 -2.450 1.00 97.12 280 VAL A N 1
ATOM 2125 C CA . VAL A 1 280 ? -1.784 -0.517 -1.865 1.00 97.12 280 VAL A CA 1
ATOM 2126 C C . VAL A 1 280 ? -3.312 -0.508 -1.852 1.00 97.12 280 VAL A C 1
ATOM 2128 O O . VAL A 1 280 ? -3.914 -1.288 -2.585 1.00 97.12 280 VAL A O 1
ATOM 2131 N N . SER A 1 281 ? -3.953 0.391 -1.104 1.00 96.88 281 SER A N 1
ATOM 2132 C CA . SER A 1 281 ? -5.411 0.560 -1.136 1.00 96.88 281 SER A CA 1
ATOM 2133 C C . SER A 1 281 ? -5.836 1.990 -0.791 1.00 96.88 281 SER A C 1
ATOM 2135 O O . SER A 1 281 ? -5.300 2.558 0.159 1.00 96.88 281 SER A O 1
ATOM 2137 N N . PRO A 1 282 ? -6.828 2.570 -1.493 1.00 95.38 282 PRO A N 1
ATOM 2138 C CA . PRO A 1 282 ? -7.391 3.866 -1.120 1.00 95.38 282 PRO A CA 1
ATOM 2139 C C . PRO A 1 282 ? -8.368 3.758 0.062 1.00 95.38 282 PRO A C 1
ATOM 2141 O O . PRO A 1 282 ? -8.841 4.773 0.565 1.00 95.38 282 PRO A O 1
ATOM 2144 N N . HIS A 1 283 ? -8.729 2.540 0.475 1.00 97.12 283 HIS A N 1
ATOM 2145 C CA . HIS A 1 283 ? -9.829 2.314 1.399 1.00 97.12 283 HIS A CA 1
ATOM 2146 C C . HIS A 1 283 ? -9.439 2.494 2.868 1.00 97.12 283 HIS A C 1
ATOM 2148 O O . HIS A 1 283 ? -8.294 2.276 3.272 1.00 97.12 283 HIS A O 1
ATOM 2154 N N . VAL A 1 284 ? -10.446 2.844 3.671 1.00 97.69 284 VAL A N 1
ATOM 2155 C CA . VAL A 1 284 ? -10.375 2.813 5.132 1.00 97.69 284 VAL A CA 1
ATOM 2156 C C . VAL A 1 284 ? -11.088 1.552 5.606 1.00 97.69 284 VAL A C 1
ATOM 2158 O O . VAL A 1 284 ? -12.169 1.208 5.115 1.00 97.69 284 VAL A O 1
ATOM 2161 N N . TYR A 1 285 ? -10.483 0.879 6.575 1.00 97.88 285 TYR A N 1
ATOM 2162 C CA . TYR A 1 285 ? -10.968 -0.358 7.163 1.00 97.88 285 TYR A CA 1
ATOM 2163 C C . TYR A 1 285 ? -11.227 -0.159 8.650 1.00 97.88 285 TYR A C 1
ATOM 2165 O O . TYR A 1 285 ? -10.413 0.430 9.357 1.00 97.88 285 TYR A O 1
ATOM 2173 N N . TYR A 1 286 ? -12.353 -0.666 9.128 1.00 97.81 286 TYR A N 1
ATOM 2174 C CA . TYR A 1 286 ? -12.615 -0.857 10.541 1.00 97.81 286 TYR A CA 1
ATOM 2175 C C . TYR A 1 286 ? -12.063 -2.213 10.984 1.00 97.81 286 TYR A C 1
ATOM 2177 O O . TYR A 1 286 ? -12.353 -3.226 10.347 1.00 97.81 286 TYR A O 1
ATOM 2185 N N . VAL A 1 287 ? -11.270 -2.226 12.057 1.00 97.56 287 VAL A N 1
ATOM 2186 C CA . VAL A 1 287 ? -10.557 -3.421 12.520 1.00 97.56 287 VAL A CA 1
ATOM 2187 C C . VAL A 1 287 ? -10.852 -3.705 13.991 1.00 97.56 287 VAL A C 1
ATOM 2189 O O . VAL A 1 287 ? -10.671 -2.830 14.843 1.00 97.56 287 VAL A O 1
ATOM 2192 N N . THR A 1 288 ? -11.271 -4.937 14.298 1.00 95.19 288 THR A N 1
ATOM 2193 C CA . THR A 1 288 ? -11.433 -5.444 15.674 1.00 95.19 288 THR A CA 1
ATOM 2194 C C . THR A 1 288 ? -10.841 -6.837 15.815 1.00 95.19 288 THR A C 1
ATOM 2196 O O . THR A 1 288 ? -11.369 -7.792 15.245 1.00 95.19 288 THR A O 1
ATOM 2199 N N . GLY A 1 289 ? -9.774 -6.962 16.606 1.00 90.00 289 GLY A N 1
ATOM 2200 C CA . GLY A 1 289 ? -8.986 -8.194 16.646 1.00 90.00 289 GLY A CA 1
ATOM 2201 C C . GLY A 1 289 ? -8.387 -8.469 15.267 1.00 90.00 289 GLY A C 1
ATOM 2202 O O . GLY A 1 289 ? -7.785 -7.573 14.680 1.00 90.00 289 GLY A O 1
ATOM 2203 N N . ASP A 1 290 ? -8.625 -9.668 14.737 1.00 89.56 290 ASP A N 1
ATOM 2204 C CA . ASP A 1 290 ? -8.149 -10.088 13.411 1.00 89.56 290 ASP A CA 1
ATOM 2205 C C . ASP A 1 290 ? -9.159 -9.811 12.282 1.00 89.56 290 ASP A C 1
ATOM 2207 O O . ASP A 1 290 ? -8.934 -10.179 11.130 1.00 89.56 290 ASP A O 1
ATOM 2211 N N . GLU A 1 291 ? -10.292 -9.174 12.586 1.00 94.38 291 GLU A N 1
ATOM 2212 C CA . GLU A 1 291 ? -11.346 -8.929 11.604 1.00 94.38 291 GLU A CA 1
ATOM 2213 C C . GLU A 1 291 ? -11.232 -7.554 10.949 1.00 94.38 291 GLU A C 1
ATOM 2215 O O . GLU A 1 291 ? -11.202 -6.533 11.637 1.00 94.38 291 GLU A O 1
ATOM 2220 N N . TRP A 1 292 ? -11.258 -7.541 9.614 1.00 96.69 292 TRP A N 1
ATOM 2221 C CA . TRP A 1 292 ? -11.156 -6.345 8.781 1.00 96.69 292 TRP A CA 1
ATOM 2222 C C . TRP A 1 292 ? -12.450 -6.114 8.003 1.00 96.69 292 TRP A C 1
ATOM 2224 O O . TRP A 1 292 ? -12.869 -6.944 7.198 1.00 96.69 292 TRP A O 1
ATOM 2234 N N . GLN A 1 293 ? -13.069 -4.954 8.208 1.00 96.19 293 GLN A N 1
ATOM 2235 C CA . GLN A 1 293 ? -14.262 -4.522 7.489 1.00 96.19 293 GLN A CA 1
ATOM 2236 C C . GLN A 1 293 ? -13.944 -3.260 6.685 1.00 96.19 293 GLN A C 1
ATOM 2238 O O . GLN A 1 293 ? -13.647 -2.218 7.261 1.00 96.19 293 GLN A O 1
ATOM 2243 N N . GLN A 1 294 ? -14.062 -3.304 5.359 1.00 95.75 294 GLN A N 1
ATOM 2244 C CA . GLN A 1 294 ? -13.993 -2.089 4.544 1.00 95.75 294 GLN A CA 1
ATOM 2245 C C . GLN A 1 294 ? -15.177 -1.166 4.872 1.00 95.75 294 GLN A C 1
ATOM 2247 O O . GLN A 1 294 ? -16.326 -1.606 4.897 1.00 95.75 294 GLN A O 1
ATOM 2252 N N . VAL A 1 295 ? -14.895 0.114 5.123 1.00 95.75 295 VAL A N 1
ATOM 2253 C CA . VAL A 1 295 ? -15.912 1.125 5.460 1.00 95.75 295 VAL A CA 1
ATOM 2254 C C . VAL A 1 295 ? -15.969 2.264 4.445 1.00 95.75 295 VAL A C 1
ATOM 2256 O O . VAL A 1 295 ? -16.683 3.238 4.660 1.00 95.75 295 VAL A O 1
ATOM 2259 N N . THR A 1 296 ? -15.258 2.160 3.322 1.00 94.81 296 THR A N 1
ATOM 2260 C CA . THR A 1 296 ? -15.334 3.132 2.224 1.00 94.81 296 THR A CA 1
ATOM 2261 C C . THR A 1 296 ? -15.714 2.483 0.902 1.00 94.81 296 THR A C 1
ATOM 2263 O O . THR A 1 296 ? -15.283 1.374 0.597 1.00 94.81 296 THR A O 1
ATOM 2266 N N . ASP A 1 297 ? -16.466 3.208 0.081 1.00 90.19 297 ASP A N 1
ATOM 2267 C CA . ASP A 1 297 ? -16.796 2.842 -1.298 1.00 90.19 297 ASP A CA 1
ATOM 2268 C C . ASP A 1 297 ? -16.524 4.006 -2.249 1.00 90.19 297 ASP A C 1
ATOM 2270 O O . ASP A 1 297 ? -16.751 5.161 -1.907 1.00 90.19 297 ASP A O 1
ATOM 2274 N N . TYR A 1 298 ? -16.039 3.689 -3.445 1.00 86.38 298 TYR A N 1
ATOM 2275 C CA . TYR A 1 298 ? -15.697 4.650 -4.494 1.00 86.38 298 TYR A CA 1
ATOM 2276 C C . TYR A 1 298 ? -16.492 4.419 -5.782 1.00 86.38 298 TYR A C 1
ATOM 2278 O O . TYR A 1 298 ? -16.198 5.044 -6.800 1.00 86.38 298 TYR A O 1
ATOM 2286 N N . SER A 1 299 ? -17.510 3.553 -5.760 1.00 82.62 299 SER A N 1
ATOM 2287 C CA . SER A 1 299 ? -18.355 3.240 -6.919 1.00 82.62 299 SER A CA 1
ATOM 2288 C C . SER A 1 299 ? -18.979 4.478 -7.585 1.00 82.62 299 SER A C 1
ATOM 2290 O O . SER A 1 299 ? -19.184 4.487 -8.797 1.00 82.62 299 SER A O 1
ATOM 2292 N N . THR A 1 300 ? -19.214 5.556 -6.828 1.00 77.75 300 THR A N 1
ATOM 2293 C CA . THR A 1 300 ? -19.768 6.826 -7.332 1.00 77.75 300 THR A CA 1
ATOM 2294 C C . THR A 1 300 ? -18.707 7.841 -7.778 1.00 77.75 300 THR A C 1
ATOM 2296 O O . THR A 1 300 ? -19.048 8.979 -8.096 1.00 77.75 300 THR A O 1
ATOM 2299 N N . GLY A 1 301 ? -17.420 7.480 -7.758 1.00 74.88 301 GLY A N 1
ATOM 2300 C CA . GLY A 1 301 ? -16.294 8.381 -8.045 1.00 74.88 301 GLY A CA 1
ATOM 2301 C C . GLY A 1 301 ? -15.896 9.302 -6.884 1.00 74.88 301 GLY A C 1
ATOM 2302 O O . GLY A 1 301 ? -14.893 10.005 -6.969 1.00 74.88 301 GLY A O 1
ATOM 2303 N N . THR A 1 302 ? -16.644 9.274 -5.783 1.00 77.62 302 THR A N 1
ATOM 2304 C CA . THR A 1 302 ? -16.327 9.949 -4.520 1.00 77.62 302 THR A CA 1
ATOM 2305 C C . THR A 1 302 ? -16.381 8.927 -3.405 1.00 77.62 302 THR A C 1
ATOM 2307 O O . THR A 1 302 ? -17.254 8.063 -3.428 1.00 77.62 302 THR A O 1
ATOM 2310 N N . ALA A 1 303 ? -15.518 9.067 -2.411 1.00 82.00 303 ALA A N 1
ATOM 2311 C CA . ALA A 1 303 ? -15.561 8.212 -1.242 1.00 82.00 303 ALA A CA 1
ATOM 2312 C C . ALA A 1 303 ? -16.878 8.362 -0.464 1.00 82.00 303 ALA A C 1
ATOM 2314 O O . ALA A 1 303 ? -17.239 9.459 -0.038 1.00 82.00 303 ALA A O 1
ATOM 2315 N N . GLN A 1 304 ? -17.564 7.244 -0.253 1.00 85.06 304 GLN A N 1
ATOM 2316 C CA . GLN A 1 304 ? -18.772 7.122 0.553 1.00 85.06 304 GLN A CA 1
ATOM 2317 C C . GLN A 1 304 ? -18.488 6.252 1.774 1.00 85.06 304 GLN A C 1
ATOM 2319 O O . GLN A 1 304 ? -17.821 5.222 1.662 1.00 85.06 304 GLN A O 1
ATOM 2324 N N . LEU A 1 305 ? -19.008 6.648 2.937 1.00 86.31 305 LEU A N 1
ATOM 2325 C CA . LEU A 1 305 ? -18.931 5.835 4.147 1.00 86.31 305 LEU A CA 1
ATOM 2326 C C . LEU A 1 305 ? -19.929 4.671 4.062 1.00 86.31 305 LEU A C 1
ATOM 2328 O O . LEU A 1 305 ? -21.136 4.878 3.950 1.00 86.31 305 LEU A O 1
ATOM 2332 N N . GLN A 1 306 ? -19.434 3.447 4.209 1.00 87.12 306 GLN A N 1
ATOM 2333 C CA . GLN A 1 306 ? -20.242 2.241 4.363 1.00 87.12 306 GLN A CA 1
ATOM 2334 C C . GLN A 1 306 ? -20.389 1.892 5.851 1.00 87.12 306 GLN A C 1
ATOM 2336 O O . GLN A 1 306 ? -19.730 0.996 6.376 1.00 87.12 306 GLN A O 1
ATOM 2341 N N . ALA A 1 307 ? -21.277 2.605 6.552 1.00 74.69 307 ALA A N 1
ATOM 2342 C CA . ALA A 1 307 ? -21.562 2.395 7.977 1.00 74.69 307 ALA A CA 1
ATOM 2343 C C . ALA A 1 307 ? -22.493 1.190 8.238 1.00 74.69 307 ALA A C 1
ATOM 2345 O O . ALA A 1 307 ? -23.528 1.314 8.896 1.00 74.69 307 ALA A O 1
ATOM 2346 N N . GLY A 1 308 ? -22.138 0.023 7.696 1.00 84.25 308 GLY A N 1
ATOM 2347 C CA . GLY A 1 308 ? -22.837 -1.246 7.911 1.00 84.25 308 GLY A CA 1
ATOM 2348 C C . GLY A 1 308 ? -22.198 -2.112 9.001 1.00 84.25 308 GLY A C 1
ATOM 2349 O O . GLY A 1 308 ? -21.108 -1.815 9.492 1.00 84.25 308 GLY A O 1
ATOM 2350 N N . GLY A 1 309 ? -22.875 -3.203 9.361 1.00 88.81 309 GLY A N 1
ATOM 2351 C CA . GLY A 1 309 ? -22.322 -4.265 10.208 1.00 88.81 309 GLY A CA 1
ATOM 2352 C C . GLY A 1 309 ? -21.777 -3.783 11.556 1.00 88.81 309 GLY A C 1
ATOM 2353 O O . GLY A 1 309 ? -22.372 -2.929 12.218 1.00 88.81 309 GLY A O 1
ATOM 2354 N N . ARG A 1 310 ? -20.618 -4.328 11.939 1.00 89.94 310 ARG A N 1
ATOM 2355 C CA . ARG A 1 310 ? -19.989 -4.104 13.248 1.00 89.94 310 ARG A CA 1
ATOM 2356 C C . ARG A 1 310 ? -19.567 -2.658 13.460 1.00 89.94 310 ARG A C 1
ATOM 2358 O O . ARG A 1 310 ? -19.700 -2.142 14.565 1.00 89.94 310 ARG A O 1
ATOM 2365 N N . PHE A 1 311 ? -19.121 -1.974 12.406 1.00 92.56 311 PHE A N 1
ATOM 2366 C CA . PHE A 1 311 ? -18.765 -0.561 12.520 1.00 92.56 311 PHE A CA 1
ATOM 2367 C C . PHE A 1 311 ? -19.965 0.296 12.960 1.00 92.56 311 PHE A C 1
ATOM 2369 O O . PHE A 1 311 ? -19.850 1.103 13.879 1.00 92.56 311 PHE A O 1
ATOM 2376 N N . SER A 1 312 ? -21.147 0.054 12.380 1.00 91.31 312 SER A N 1
ATOM 2377 C CA . SER A 1 312 ? -22.396 0.730 12.766 1.00 91.31 312 SER A CA 1
ATOM 2378 C C . SER A 1 312 ? -22.764 0.501 14.238 1.00 91.31 312 SER A C 1
ATOM 2380 O O . SER A 1 312 ? -23.210 1.415 14.932 1.00 91.31 312 SER A O 1
ATOM 2382 N N . GLU A 1 313 ? -22.579 -0.727 14.728 1.00 91.62 313 GLU A N 1
ATOM 2383 C CA . GLU A 1 313 ? -22.826 -1.091 16.127 1.00 91.62 313 GLU A CA 1
ATOM 2384 C C . GLU A 1 313 ? -21.854 -0.390 17.075 1.00 91.62 313 GLU A C 1
ATOM 2386 O O . GLU A 1 313 ? -22.272 0.137 18.107 1.00 91.62 313 GLU A O 1
ATOM 2391 N N . THR A 1 314 ? -20.576 -0.319 16.708 1.00 92.25 314 THR A N 1
ATOM 2392 C CA . THR A 1 314 ? -19.560 0.398 17.481 1.00 92.25 314 THR A CA 1
ATOM 2393 C C . THR A 1 314 ? -19.839 1.893 17.544 1.00 92.25 314 THR A C 1
ATOM 2395 O O . THR A 1 314 ? -19.754 2.465 18.627 1.00 92.25 314 THR A O 1
ATOM 2398 N N . LEU A 1 315 ? -20.248 2.524 16.438 1.00 91.19 315 LEU A N 1
ATOM 2399 C CA . LEU A 1 315 ? -20.641 3.937 16.449 1.00 91.19 315 LEU A CA 1
ATOM 2400 C C . LEU A 1 315 ? -21.811 4.194 17.411 1.00 91.19 315 LEU A C 1
ATOM 2402 O O . LEU A 1 315 ? -21.758 5.141 18.192 1.00 91.19 315 LEU A O 1
ATOM 2406 N N . ARG A 1 316 ? -22.822 3.312 17.439 1.00 89.75 316 ARG A N 1
ATOM 2407 C CA . ARG A 1 316 ? -23.921 3.401 18.420 1.00 89.75 316 ARG A CA 1
ATOM 2408 C C . ARG A 1 316 ? -23.443 3.227 19.862 1.00 89.75 316 ARG A C 1
ATOM 2410 O O . ARG A 1 316 ? -23.962 3.884 20.756 1.00 89.75 316 ARG A O 1
ATOM 2417 N N . ARG A 1 317 ? -22.468 2.347 20.107 1.00 89.19 317 ARG A N 1
ATOM 2418 C CA . ARG A 1 317 ? -21.884 2.148 21.445 1.00 89.19 317 ARG A CA 1
ATOM 2419 C C . ARG A 1 317 ? -21.076 3.357 21.907 1.00 89.19 317 ARG A C 1
ATOM 2421 O O . ARG A 1 317 ? -21.161 3.700 23.079 1.00 89.19 317 ARG A O 1
ATOM 2428 N N . LEU A 1 318 ? -20.326 3.991 21.007 1.00 88.69 318 LEU A N 1
ATOM 2429 C CA . LEU A 1 318 ? -19.593 5.226 21.295 1.00 88.69 318 LEU A CA 1
ATOM 2430 C C . LEU A 1 318 ? -20.548 6.374 21.636 1.00 88.69 318 LEU A C 1
ATOM 2432 O O . LEU A 1 318 ? -20.272 7.136 22.555 1.00 88.69 318 LEU A O 1
ATOM 2436 N N . ASP A 1 319 ? -21.689 6.450 20.952 1.00 83.00 319 ASP A N 1
ATOM 2437 C CA . ASP A 1 319 ? -22.739 7.425 21.253 1.00 83.00 319 ASP A CA 1
ATOM 2438 C C . ASP A 1 319 ? -23.434 7.126 22.598 1.00 83.00 319 ASP A C 1
ATOM 2440 O O . ASP A 1 319 ? -23.591 7.999 23.446 1.00 83.00 319 ASP A O 1
ATOM 2444 N N . GLY A 1 320 ? -23.765 5.856 22.859 1.00 71.69 320 GLY A N 1
ATOM 2445 C CA . GLY A 1 320 ? -24.397 5.422 24.110 1.00 71.69 320 GLY A CA 1
ATOM 2446 C C . GLY A 1 320 ? -23.498 5.508 25.350 1.00 71.69 320 GLY A C 1
ATOM 2447 O O . GLY A 1 320 ? -23.998 5.758 26.444 1.00 71.69 320 GLY A O 1
ATOM 2448 N N . ALA A 1 321 ? -22.177 5.352 25.204 1.00 61.50 321 ALA A N 1
ATOM 2449 C CA . ALA A 1 321 ? -21.212 5.490 26.300 1.00 61.50 321 ALA A CA 1
ATOM 2450 C C . ALA A 1 321 ? -21.120 6.927 26.851 1.00 61.50 321 ALA A C 1
ATOM 2452 O O . ALA A 1 321 ? -20.642 7.124 27.965 1.00 61.50 321 ALA A O 1
ATOM 2453 N N . ILE A 1 322 ? -21.608 7.918 26.098 1.00 53.22 322 ILE A N 1
ATOM 2454 C CA . ILE A 1 322 ? -21.635 9.336 26.483 1.00 53.22 322 ILE A CA 1
ATOM 2455 C C . ILE A 1 322 ? -22.897 9.677 27.295 1.00 53.22 322 ILE A C 1
ATOM 2457 O O . ILE A 1 322 ? -22.873 10.602 28.105 1.00 53.22 322 ILE A O 1
ATOM 2461 N N . PHE A 1 323 ? -23.975 8.897 27.144 1.00 45.44 323 PHE A N 1
ATOM 2462 C CA . PHE A 1 323 ? -25.250 9.084 27.853 1.00 45.44 323 PHE A CA 1
ATOM 2463 C C . PHE A 1 323 ? -25.488 8.074 28.987 1.00 45.44 323 PHE A C 1
ATOM 2465 O O . PHE A 1 323 ? -26.611 7.950 29.476 1.00 45.44 323 PHE A O 1
ATOM 2472 N N . GLY A 1 324 ? -24.451 7.357 29.428 1.00 39.62 324 GLY A N 1
ATOM 2473 C CA . GLY A 1 324 ? -24.522 6.529 30.630 1.00 39.62 324 GLY A CA 1
ATOM 2474 C C . GLY A 1 324 ? -24.786 7.391 31.866 1.00 39.62 324 GLY A C 1
ATOM 2475 O O . GLY A 1 324 ? -23.927 8.170 32.273 1.00 39.62 324 GLY A O 1
ATOM 2476 N N . GLU A 1 325 ? -25.989 7.259 32.431 1.00 38.59 325 GLU A N 1
ATOM 2477 C CA . GLU A 1 325 ? -26.424 7.859 33.696 1.00 38.59 325 GLU A CA 1
ATOM 2478 C C . GLU A 1 325 ? -25.371 7.691 34.811 1.00 38.59 325 GLU A C 1
ATOM 2480 O O . GLU A 1 325 ? -24.687 6.662 34.856 1.00 38.59 325 GLU A O 1
ATOM 2485 N N . PRO A 1 326 ? -25.245 8.649 35.754 1.00 37.66 326 PRO A N 1
ATOM 2486 C CA . PRO A 1 326 ? -24.476 8.409 36.966 1.00 37.66 326 PRO A CA 1
ATOM 2487 C C . PRO A 1 326 ? -25.045 7.173 37.666 1.00 37.66 326 PRO A C 1
ATOM 2489 O O . PRO A 1 326 ? -26.258 7.061 37.842 1.00 37.66 326 PRO A O 1
ATOM 2492 N N . ASP A 1 327 ? -24.162 6.260 38.065 1.00 38.62 327 ASP A N 1
ATOM 2493 C CA . ASP A 1 327 ? -24.479 5.104 38.898 1.00 38.62 327 ASP A CA 1
ATOM 2494 C C . ASP A 1 327 ? -25.072 5.588 40.232 1.00 38.62 327 ASP A C 1
ATOM 2496 O O . ASP A 1 327 ? -24.372 5.814 41.216 1.00 38.62 327 ASP A O 1
ATOM 2500 N N . VAL A 1 328 ? -26.389 5.804 40.258 1.00 42.44 328 VAL A N 1
ATOM 2501 C CA . VAL A 1 328 ? -27.179 5.962 41.479 1.00 42.44 328 VAL A CA 1
ATOM 2502 C C . VAL A 1 328 ? -27.616 4.565 41.916 1.00 42.44 328 VAL A C 1
ATOM 2504 O O . VAL A 1 328 ? -28.796 4.227 41.971 1.00 42.44 328 VAL A O 1
ATOM 2507 N N . ARG A 1 329 ? -26.635 3.726 42.245 1.00 37.56 329 ARG A N 1
ATOM 2508 C CA . ARG A 1 329 ? -26.781 2.743 43.319 1.00 37.56 329 ARG A CA 1
ATOM 2509 C C . ARG A 1 329 ? -26.346 3.489 44.582 1.00 37.56 329 ARG A C 1
ATOM 2511 O O . ARG A 1 329 ? -25.178 3.748 44.807 1.00 37.56 329 ARG A O 1
ATOM 2518 N N . GLY A 1 330 ? -27.267 4.034 45.363 1.00 45.03 330 GLY A N 1
ATOM 2519 C CA . GLY A 1 330 ? -28.204 3.202 46.099 1.00 45.03 330 GLY A CA 1
ATOM 2520 C C . GLY A 1 330 ? -27.598 2.663 47.397 1.00 45.03 330 GLY A C 1
ATOM 2521 O O . GLY A 1 330 ? -28.114 1.678 47.896 1.00 45.03 330 GLY A O 1
ATOM 2522 N N . ASP A 1 331 ? -26.559 3.293 47.957 1.00 38.03 331 ASP A N 1
ATOM 2523 C CA . ASP A 1 331 ? -26.191 3.103 49.362 1.00 38.03 331 ASP A CA 1
ATOM 2524 C C . ASP A 1 331 ? -26.686 4.295 50.182 1.00 38.03 331 ASP A C 1
ATOM 2526 O O . ASP A 1 331 ? -26.115 5.388 50.202 1.00 38.03 331 ASP A O 1
ATOM 2530 N N . GLY A 1 332 ? -27.826 4.075 50.836 1.00 35.59 332 GLY A N 1
ATOM 2531 C CA . GLY A 1 332 ? -28.376 4.985 51.823 1.00 35.59 332 GLY A CA 1
ATOM 2532 C C . GLY A 1 332 ? -27.390 5.170 52.970 1.00 35.59 332 GLY A C 1
ATOM 2533 O O . GLY A 1 332 ? -27.217 4.286 53.805 1.00 35.59 332 GLY A O 1
ATOM 2534 N N . ILE A 1 333 ? -26.779 6.350 53.035 1.00 39.91 333 ILE A N 1
ATOM 2535 C CA . ILE A 1 333 ? -26.116 6.831 54.244 1.00 39.91 333 ILE A CA 1
ATOM 2536 C C . ILE A 1 333 ? -27.212 7.024 55.307 1.00 39.91 333 ILE A C 1
ATOM 2538 O O . ILE A 1 333 ? -28.140 7.808 55.079 1.00 39.91 333 ILE A O 1
ATOM 2542 N N . PRO A 1 334 ? -27.151 6.347 56.468 1.00 38.12 334 PRO A N 1
ATOM 2543 C CA . PRO A 1 334 ? -28.100 6.597 57.536 1.00 38.12 334 PRO A CA 1
ATOM 2544 C C . PRO A 1 334 ? -27.835 7.984 58.124 1.00 38.12 334 PRO A C 1
ATOM 2546 O O . PRO A 1 334 ? -26.757 8.267 58.647 1.00 38.12 334 PRO A O 1
ATOM 2549 N N . VAL A 1 335 ? -28.845 8.848 58.053 1.00 44.97 335 VAL A N 1
ATOM 2550 C CA . VAL A 1 335 ? -28.895 10.113 58.790 1.00 44.97 335 VAL A CA 1
ATOM 2551 C C . VAL A 1 335 ? -28.947 9.787 60.291 1.00 44.97 335 VAL A C 1
ATOM 2553 O O . VAL A 1 335 ? -29.851 9.061 60.712 1.00 44.97 335 VAL A O 1
ATOM 2556 N N . PRO A 1 336 ? -28.018 10.287 61.126 1.00 44.22 336 PRO A N 1
ATOM 2557 C CA . PRO A 1 336 ? -28.091 10.074 62.565 1.00 44.22 336 PRO A CA 1
ATOM 2558 C C . PRO A 1 336 ? -29.260 10.878 63.160 1.00 44.22 336 PRO A C 1
ATOM 2560 O O . PRO A 1 336 ? -29.528 11.999 62.715 1.00 44.22 336 PRO A O 1
ATOM 2563 N N . PRO A 1 337 ? -29.974 10.348 64.168 1.00 41.44 337 PRO A N 1
ATOM 2564 C CA . PRO A 1 337 ? -31.091 11.056 64.769 1.00 41.44 337 PRO A CA 1
ATOM 2565 C C . PRO A 1 337 ? -30.605 12.289 65.536 1.00 41.44 337 PRO A C 1
ATOM 2567 O O . PRO A 1 337 ? -29.622 12.250 66.275 1.00 41.44 337 PRO A O 1
ATOM 2570 N N . ALA A 1 338 ? -31.348 13.381 65.366 1.00 39.69 338 ALA A N 1
ATOM 2571 C CA . ALA A 1 338 ? -31.151 14.644 66.056 1.00 39.69 338 ALA A CA 1
ATOM 2572 C C . ALA A 1 338 ? -31.129 14.449 67.582 1.00 39.69 338 ALA A C 1
ATOM 2574 O O . ALA A 1 338 ? -32.127 14.067 68.199 1.00 39.69 338 ALA A O 1
ATOM 2575 N N . SER A 1 339 ? -29.993 14.767 68.198 1.00 43.88 339 SER A N 1
ATOM 2576 C CA . SER A 1 339 ? -29.861 14.906 69.642 1.00 43.88 339 SER A CA 1
ATOM 2577 C C . SER A 1 339 ? -30.706 16.090 70.116 1.00 43.88 339 SER A C 1
ATOM 2579 O O . SER A 1 339 ? -30.341 17.252 69.924 1.00 43.88 339 SER A O 1
ATOM 2581 N N . ARG A 1 340 ? -31.845 15.795 70.750 1.00 43.16 340 ARG A N 1
ATOM 2582 C CA . ARG A 1 340 ? -32.551 16.756 71.600 1.00 43.16 340 ARG A CA 1
ATOM 2583 C C . ARG A 1 340 ? -31.708 17.001 72.848 1.00 43.16 340 ARG A C 1
ATOM 2585 O O . ARG A 1 340 ? -31.414 16.069 73.590 1.00 43.16 340 ARG A O 1
ATOM 2592 N N . GLY A 1 341 ? -31.341 18.260 73.061 1.00 37.59 341 GLY A N 1
ATOM 2593 C CA . GLY A 1 341 ? -30.736 18.718 74.302 1.00 37.59 341 GLY A CA 1
ATOM 2594 C C . GLY A 1 341 ? -31.671 18.503 75.492 1.00 37.59 341 GLY A C 1
ATOM 2595 O O . GLY A 1 341 ? -32.876 18.743 75.408 1.00 37.59 341 GLY A O 1
ATOM 2596 N N . GLY A 1 342 ? -31.087 18.064 76.601 1.00 40.50 342 GLY A N 1
ATOM 2597 C CA . GLY A 1 342 ? -31.699 18.053 77.919 1.00 40.50 342 GLY A CA 1
ATOM 2598 C C . GLY A 1 342 ? -30.707 18.644 78.907 1.00 40.50 342 GLY A C 1
ATOM 2599 O O . GLY A 1 342 ? -29.699 18.022 79.223 1.00 40.50 342 GLY A O 1
ATOM 2600 N N . SER A 1 343 ? -30.987 19.867 79.346 1.00 44.56 343 SER A N 1
ATOM 2601 C CA . SER A 1 343 ? -30.322 20.531 80.459 1.00 44.56 343 SER A CA 1
ATOM 2602 C C . SER A 1 343 ? -30.575 19.781 81.767 1.00 44.56 343 SER A C 1
ATOM 2604 O O . SER A 1 343 ? -31.732 19.492 82.082 1.00 44.56 343 SER A O 1
ATOM 2606 N N . ARG A 1 344 ? -29.519 19.566 82.553 1.00 46.09 344 ARG A N 1
ATOM 2607 C CA . ARG A 1 344 ? -29.464 19.853 83.993 1.00 46.09 344 ARG A CA 1
ATOM 2608 C C . ARG A 1 344 ? -28.033 19.798 84.495 1.00 46.09 344 ARG A C 1
ATOM 2610 O O . ARG A 1 344 ? -27.313 18.871 84.070 1.00 46.09 344 ARG A O 1
#

Foldseek 3Di:
DDDDDDDDDDPDDPPPPPVVVVQQQCAQPAQPPDGNVRVVVLQVLLCVLCVVLVQQWHDPSRFWTDHDDPPPPVDRDIGGCNLLSLVCVPDDPVCSNVSSNLVCVQDDRTPDDPDQDPCCLQFKAWFKAQCVVDDVVLQVQFDDLDVRITIFIWGDPPRDIDTDSPPVVNVDDPVVSVVSRLVNLLVFDWDWDWDDDPPDDDATKIKTFGDLQRLVCLQVVQSCCCPVVVDHQQVLFWKWARFFSGIIIIDRDDAPSCVVNVVVLLVVSCVCNRRHRRTRDSFIWGDHDSDTHTQWDCPVVDTDGNCDDSNVVSNVVRVVVVVDDPPPPDDDDDDDDDDDDDDD

Nearest PDB structures (foldseek):
  4ddq-assembly2_D  TM=3.373E-01  e=2.118E-01  Bacillus subtilis
  4ddq-assembly1_B  TM=3.479E-01  e=4.355E-01  Bacillus subtilis
  4z4q-assembly1_A  TM=3.105E-01  e=2.175E+00  Streptococcus pneumoniae TIGR4
  4i3h-assembly1_A  TM=3.386E-01  e=3.206E+00  Streptococcus pneumoniae TIGR4
  4kpf-assembly1_B  TM=3.351E-01  e=3.583E+00  Streptococcus pneumoniae TIGR4

Sequence (344 aa):
MSAGKSRDGRRSGRGGSRRHNDDADRPHPVLTPLTVRQADRLVRLAEAVVAERGFPLRYDGAGALVATGDCQVKDTPSAGLANLARTVSGLPRQQWRSAVVAHFGQMPPPGERPMVPEDLENELYLRLVCAATIERGWTDRVPEFVPGVVTAPATYTGRAVAMHFDIDSLGVSWEEITRMGLANLRRLKDNVELVRDPVGDGGEVAMLTGGMFTASRALVLDTVLRESLHVENPPFGCLVAMPSRDMLLIHVLRDQTVINAFGMLLNLANCFFADSPGPVSPHVYYVTGDEWQQVTDYSTGTAQLQAGGRFSETLRRLDGAIFGEPDVRGDGIPVPPASRGGSR

pLDDT: mean 82.87, std 18.4, range [34.78, 98.69]

Solvent-accessible surface area (backbone atoms only — not comparable to full-atom values): 20019 Å² total; per-residue (Å²): 133,88,85,92,88,81,88,85,88,82,89,77,83,90,71,71,74,62,67,65,54,58,64,32,66,36,72,27,95,65,34,42,78,24,24,36,54,52,42,56,50,51,49,55,51,45,42,52,51,40,46,78,71,72,41,64,46,41,76,69,88,76,42,32,30,33,69,63,70,94,69,72,49,97,75,62,74,67,48,69,39,41,44,55,31,22,55,44,69,79,43,62,81,86,50,40,63,59,51,48,50,56,58,56,67,57,55,69,61,91,93,55,74,86,79,79,66,91,56,45,70,81,34,26,30,50,33,57,37,22,43,89,81,46,62,68,86,47,52,79,69,40,56,71,76,51,96,62,28,27,47,40,44,28,37,54,76,92,75,45,77,47,75,48,69,60,56,75,79,70,76,57,53,71,68,55,53,50,53,28,6,53,54,43,47,64,72,58,67,69,48,77,44,81,48,63,55,92,87,57,95,62,20,53,34,40,41,32,30,66,42,81,50,32,26,28,33,64,83,44,41,72,52,44,32,41,74,72,66,69,43,74,82,58,91,66,17,30,44,37,30,32,12,15,24,38,28,29,37,40,29,74,42,86,51,76,33,51,62,53,28,47,56,50,50,49,53,52,18,42,51,36,27,65,48,39,50,50,43,30,35,58,49,42,26,41,34,53,91,94,45,79,40,75,31,49,42,54,91,82,80,48,85,40,80,48,73,51,72,70,60,37,52,45,54,53,48,48,57,50,67,73,69,63,69,80,84,79,76,83,73,82,76,81,79,78,81,83,82,77,85,76,92,129

Mean predicted aligned error: 11.01 Å